Protein AF-A0A7W5DE26-F1 (afdb_monomer)

Foldseek 3Di:
DDPDDVVVVVVVVVVVVVVVVVVVVVVVVVVVVVVVVVVVVVVVVVVVVVVVVVVVVVVVVVVVVVVVVVVVVDPCVVVVVVVVVVVVVVVVVVVVVVVVVVVVVVVPDPPDDPPPPDPPDDDDDDDDDDDDDDDDVPVVVVVVVVPDPDDDDPPPDDDPPPVVVVVVVCVVVVNDDDDDPDSVPDDDDDDDPPVPPPVVPD

Radius of gyration: 50.39 Å; Cα contacts (8 Å, |Δi|>4): 12; chains: 1; bounding box: 86×48×151 Å

Solvent-accessible surface area (backbone atoms only — not comparable to full-atom values): 12803 Å² total; per-residue (Å²): 132,84,86,74,56,72,67,60,53,51,51,53,52,48,53,51,49,53,52,52,50,51,52,50,50,50,53,52,51,50,53,52,52,54,51,51,54,52,50,53,53,52,50,53,50,49,54,52,52,51,52,53,49,51,54,52,52,52,52,48,50,52,52,51,51,52,49,51,51,52,54,68,72,40,81,66,48,71,59,53,52,55,49,50,55,49,50,53,51,50,52,53,48,51,52,48,52,51,52,51,50,51,51,51,61,70,64,50,70,88,68,76,76,79,80,79,74,82,79,86,66,90,83,79,90,76,91,78,85,85,81,81,88,84,74,66,73,60,54,56,51,48,51,56,54,69,73,41,96,70,84,83,79,79,84,81,82,74,61,92,67,54,63,60,53,55,53,50,50,34,64,74,72,70,51,91,80,80,92,70,94,56,78,85,75,68,80,85,78,84,76,74,81,68,78,77,67,70,77,80,76,122

Structure (mmCIF, N/CA/C/O backbone):
data_AF-A0A7W5DE26-F1
#
_entry.id   AF-A0A7W5DE26-F1
#
loop_
_atom_site.group_PDB
_atom_site.id
_atom_site.type_symbol
_atom_site.label_atom_id
_atom_site.label_alt_id
_atom_site.label_comp_id
_atom_site.label_asym_id
_atom_site.label_entity_id
_atom_site.label_seq_id
_atom_site.pdbx_PDB_ins_code
_atom_site.Cartn_x
_atom_site.Cartn_y
_atom_site.Cartn_z
_atom_site.occupancy
_atom_site.B_iso_or_equiv
_atom_site.auth_seq_id
_atom_site.auth_comp_id
_atom_site.auth_asym_id
_atom_site.auth_atom_id
_atom_site.pdbx_PDB_model_num
ATOM 1 N N . MET A 1 1 ? 53.934 -11.793 -56.073 1.00 44.69 1 MET A N 1
ATOM 2 C CA . MET A 1 1 ? 53.901 -10.983 -54.842 1.00 44.69 1 MET A CA 1
ATOM 3 C C . MET A 1 1 ? 53.025 -9.802 -55.196 1.00 44.69 1 MET A C 1
ATOM 5 O O . MET A 1 1 ? 53.420 -9.047 -56.068 1.00 44.69 1 MET A O 1
ATOM 9 N N . ILE A 1 2 ? 51.768 -9.797 -54.751 1.00 61.91 2 ILE A N 1
ATOM 10 C CA . ILE A 1 2 ? 50.835 -8.721 -55.109 1.00 61.91 2 ILE A CA 1
ATOM 11 C C . ILE A 1 2 ? 51.253 -7.523 -54.255 1.00 61.91 2 ILE A C 1
ATOM 13 O O . ILE A 1 2 ? 51.144 -7.606 -53.035 1.00 61.91 2 ILE A O 1
ATOM 17 N N . ASP A 1 3 ? 51.805 -6.483 -54.881 1.00 61.06 3 ASP A N 1
ATOM 18 C CA . ASP A 1 3 ? 51.999 -5.186 -54.233 1.00 61.06 3 ASP A CA 1
ATOM 19 C C . ASP A 1 3 ? 50.610 -4.626 -53.936 1.00 61.06 3 ASP A C 1
ATOM 21 O O . ASP A 1 3 ? 49.849 -4.294 -54.844 1.00 61.06 3 ASP A O 1
ATOM 25 N N . TYR A 1 4 ? 50.247 -4.637 -52.660 1.00 73.25 4 TYR A N 1
ATOM 26 C CA . TYR A 1 4 ? 48.995 -4.086 -52.176 1.00 73.25 4 TYR A CA 1
ATOM 27 C C . TYR A 1 4 ? 49.227 -2.613 -51.841 1.00 73.25 4 TYR A C 1
ATOM 29 O O . TYR A 1 4 ? 50.114 -2.306 -51.041 1.00 73.25 4 TYR A O 1
ATOM 37 N N . ASP A 1 5 ? 48.48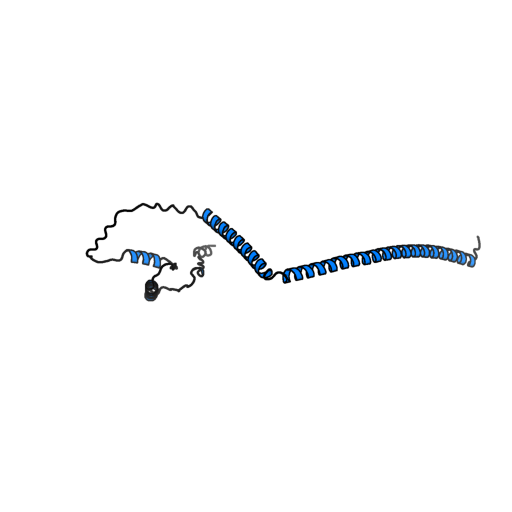4 -1.709 -52.484 1.00 86.06 5 ASP A N 1
ATOM 38 C CA . ASP A 1 5 ? 48.579 -0.272 -52.223 1.00 86.06 5 ASP A CA 1
ATOM 39 C C . ASP A 1 5 ? 48.105 0.005 -50.779 1.00 86.06 5 ASP A C 1
ATOM 41 O O . ASP A 1 5 ? 46.972 -0.344 -50.429 1.00 86.06 5 ASP A O 1
ATOM 45 N N . PRO A 1 6 ? 48.932 0.622 -49.912 1.00 87.88 6 PRO A N 1
ATOM 46 C CA . PRO A 1 6 ? 48.545 0.979 -48.546 1.00 87.88 6 PRO A CA 1
ATOM 47 C C . PRO A 1 6 ? 47.248 1.796 -48.451 1.00 87.88 6 PRO A C 1
ATOM 49 O O . PRO A 1 6 ? 46.577 1.772 -47.416 1.00 87.88 6 PRO A O 1
ATOM 52 N N . VAL A 1 7 ? 46.884 2.522 -49.513 1.00 91.38 7 VAL A N 1
ATOM 53 C CA . VAL A 1 7 ? 45.627 3.278 -49.579 1.00 91.38 7 VAL A CA 1
ATOM 54 C C . VAL A 1 7 ? 44.418 2.344 -49.680 1.00 91.38 7 VAL A C 1
ATOM 56 O O . VAL A 1 7 ? 43.444 2.540 -48.952 1.00 91.38 7 VAL A O 1
ATOM 59 N N . ASP A 1 8 ? 44.492 1.301 -50.508 1.00 91.69 8 ASP A N 1
ATOM 60 C CA . ASP A 1 8 ? 43.417 0.313 -50.654 1.00 91.69 8 ASP A CA 1
ATOM 61 C C . ASP A 1 8 ? 43.224 -0.483 -49.355 1.00 91.69 8 ASP A C 1
ATOM 63 O O . ASP A 1 8 ? 42.092 -0.734 -48.932 1.00 91.69 8 ASP A O 1
ATOM 67 N N . GLN A 1 9 ? 44.318 -0.772 -48.637 1.00 91.50 9 GLN A N 1
ATOM 68 C CA . GLN A 1 9 ? 44.251 -1.365 -47.299 1.00 91.50 9 GLN A CA 1
ATOM 69 C C . GLN A 1 9 ? 43.421 -0.529 -46.326 1.00 91.50 9 GLN A C 1
ATOM 71 O O . GLN A 1 9 ? 42.537 -1.049 -45.643 1.00 91.50 9 GLN A O 1
ATOM 76 N N . LEU A 1 10 ? 43.706 0.771 -46.262 1.00 95.50 10 LEU A N 1
ATOM 77 C CA . LEU A 1 10 ? 43.034 1.675 -45.339 1.00 95.50 10 LEU A CA 1
ATOM 78 C C . LEU A 1 10 ? 41.543 1.815 -45.669 1.00 95.50 10 LEU A C 1
ATOM 80 O O . LEU A 1 10 ? 40.715 1.911 -44.760 1.00 95.50 10 LEU A O 1
ATOM 84 N N . ILE A 1 11 ? 41.191 1.817 -46.956 1.00 96.12 11 ILE A N 1
ATOM 85 C CA . ILE A 1 11 ? 39.796 1.872 -47.407 1.00 96.12 11 ILE A CA 1
ATOM 86 C C . ILE A 1 11 ? 39.042 0.620 -46.947 1.00 96.12 11 ILE A C 1
ATOM 88 O O . ILE A 1 11 ? 37.953 0.738 -46.377 1.00 96.12 11 ILE A O 1
ATOM 92 N N . ASP A 1 12 ? 39.624 -0.565 -47.120 1.00 94.62 12 ASP A N 1
ATOM 93 C CA . ASP A 1 12 ? 38.998 -1.824 -46.708 1.00 94.62 12 ASP A CA 1
ATOM 94 C C . ASP A 1 12 ? 38.799 -1.914 -45.190 1.00 94.62 12 ASP A C 1
ATOM 96 O O . ASP A 1 12 ? 37.718 -2.298 -44.718 1.00 94.62 12 ASP A O 1
ATOM 100 N N . GLU A 1 13 ? 39.803 -1.498 -44.416 1.00 95.88 13 GLU A N 1
ATOM 101 C CA . GLU A 1 13 ? 39.722 -1.414 -42.956 1.00 95.88 13 GLU A CA 1
ATOM 102 C C . GLU A 1 13 ? 38.651 -0.407 -42.511 1.00 95.88 13 GLU A C 1
ATOM 104 O O . GLU A 1 13 ? 37.827 -0.712 -41.641 1.00 95.88 13 GLU A O 1
ATOM 109 N N . HIS A 1 14 ? 38.587 0.768 -43.145 1.00 96.69 14 HIS A N 1
ATOM 110 C CA . HIS A 1 14 ? 37.567 1.772 -42.852 1.00 96.69 14 HIS A CA 1
ATOM 111 C C . HIS A 1 14 ? 36.155 1.243 -43.126 1.00 96.69 14 HIS A C 1
ATOM 113 O O . HIS A 1 14 ? 35.264 1.372 -42.284 1.00 96.69 14 HIS A O 1
ATOM 119 N N . LEU A 1 15 ? 35.941 0.581 -44.266 1.00 98.06 15 LEU A N 1
ATOM 120 C CA . LEU A 1 15 ? 34.649 -0.015 -44.603 1.00 98.06 15 LEU A CA 1
ATOM 121 C C . LEU A 1 15 ? 34.265 -1.142 -43.633 1.00 98.06 15 LEU A C 1
ATOM 123 O O . LEU A 1 15 ? 33.089 -1.271 -43.275 1.00 98.06 15 LEU A O 1
ATOM 127 N N . ALA A 1 16 ? 35.230 -1.948 -43.181 1.00 97.06 16 ALA A N 1
ATOM 128 C CA . ALA A 1 16 ? 34.998 -2.962 -42.155 1.00 97.06 16 ALA A CA 1
ATOM 129 C C . ALA A 1 16 ? 34.558 -2.330 -40.825 1.00 97.06 16 ALA A C 1
ATOM 131 O O . ALA A 1 16 ? 33.562 -2.768 -40.239 1.00 97.06 16 ALA A O 1
ATOM 132 N N . LEU A 1 17 ? 35.230 -1.260 -40.393 1.00 98.12 17 LEU A N 1
ATOM 133 C CA . LEU A 1 17 ? 34.866 -0.511 -39.190 1.00 98.12 17 LEU A CA 1
ATOM 134 C C . LEU A 1 17 ? 33.476 0.123 -39.301 1.00 98.12 17 LEU A C 1
ATOM 136 O O . LEU A 1 17 ? 32.681 -0.000 -38.370 1.00 98.12 17 LEU A O 1
ATOM 140 N N . VAL A 1 18 ? 33.140 0.737 -40.439 1.00 98.25 18 VAL A N 1
ATOM 141 C CA . VAL A 1 18 ? 31.815 1.337 -40.673 1.00 98.25 18 VAL A CA 1
ATOM 142 C C . VAL A 1 18 ? 30.708 0.285 -40.579 1.00 98.25 18 VAL A C 1
ATOM 144 O O . VAL A 1 18 ? 29.683 0.523 -39.936 1.00 98.25 18 VAL A O 1
ATOM 147 N N . ARG A 1 19 ? 30.916 -0.912 -41.147 1.00 98.25 19 ARG A N 1
ATOM 148 C CA . ARG A 1 19 ? 29.953 -2.020 -41.028 1.00 98.25 19 ARG A CA 1
ATOM 149 C C . ARG A 1 19 ? 29.780 -2.470 -39.580 1.00 98.25 19 ARG A C 1
ATOM 151 O O . ARG A 1 19 ? 28.646 -2.628 -39.128 1.00 98.25 19 ARG A O 1
ATOM 158 N N . HIS A 1 20 ? 30.878 -2.655 -38.849 1.00 98.19 20 HIS A N 1
ATOM 159 C CA . HIS A 1 20 ? 30.816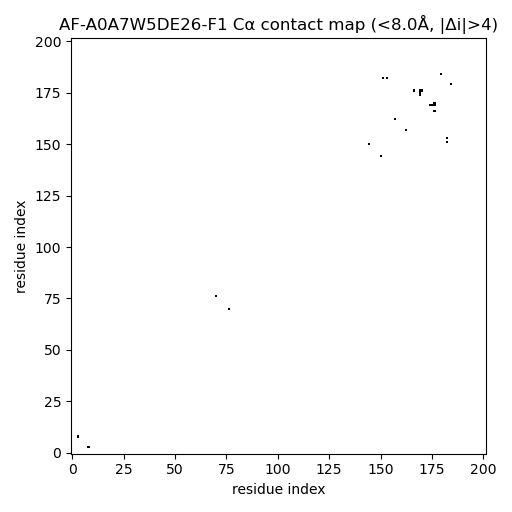 -3.053 -37.443 1.00 98.19 20 HIS A CA 1
ATOM 160 C C . HIS A 1 20 ? 30.143 -1.993 -36.569 1.00 98.19 20 HIS A C 1
ATOM 162 O O . HIS A 1 20 ? 29.294 -2.333 -35.744 1.00 98.19 20 HIS A O 1
ATOM 168 N N . TYR A 1 21 ? 30.449 -0.714 -36.786 1.00 98.50 21 TYR A N 1
ATOM 169 C CA . TYR A 1 21 ? 29.789 0.383 -36.088 1.00 98.50 21 TYR A CA 1
ATOM 170 C C . TYR A 1 21 ? 28.283 0.396 -36.368 1.00 98.50 21 TYR A C 1
ATOM 172 O O . TYR A 1 21 ? 27.494 0.440 -35.428 1.00 98.50 21 TYR A O 1
ATOM 180 N N . GLY A 1 22 ? 27.873 0.254 -37.633 1.00 98.44 22 GLY A N 1
ATOM 181 C CA . GLY A 1 22 ? 26.460 0.163 -38.005 1.00 98.44 22 GLY A CA 1
ATOM 182 C C . GLY A 1 22 ? 25.737 -1.004 -37.320 1.00 98.44 22 GLY A C 1
ATOM 183 O O . GLY A 1 22 ? 24.640 -0.826 -36.793 1.00 98.44 22 GLY A O 1
ATOM 184 N N . GLN A 1 23 ? 26.367 -2.182 -37.244 1.00 98.44 23 GLN A N 1
ATOM 185 C CA . GLN A 1 23 ? 25.810 -3.347 -36.540 1.00 98.44 23 GLN A CA 1
ATOM 186 C C . GLN A 1 23 ? 25.614 -3.088 -35.041 1.00 98.44 23 GLN A C 1
ATOM 188 O O . GLN A 1 23 ? 24.570 -3.435 -34.482 1.00 98.44 23 GLN A O 1
ATOM 193 N N . VAL A 1 24 ? 26.603 -2.476 -34.384 1.00 98.19 24 VAL A N 1
ATOM 194 C CA . VAL A 1 24 ? 26.508 -2.116 -32.962 1.00 98.19 24 VAL A CA 1
ATOM 195 C C . VAL A 1 24 ? 25.448 -1.039 -32.754 1.00 98.19 24 VAL A C 1
ATOM 197 O O . VAL A 1 24 ? 24.632 -1.164 -31.845 1.00 98.19 24 VAL A O 1
ATOM 200 N N . GLN A 1 25 ? 25.400 -0.023 -33.615 1.00 98.50 25 GLN A N 1
ATOM 201 C CA . GLN A 1 25 ? 24.411 1.048 -33.544 1.00 98.50 25 GLN A CA 1
ATOM 202 C C . GLN A 1 25 ? 22.983 0.508 -33.677 1.00 98.50 25 GLN A C 1
ATOM 204 O O . GLN A 1 25 ? 22.118 0.915 -32.903 1.00 98.50 25 GLN A O 1
ATOM 209 N N . MET A 1 26 ? 22.739 -0.439 -34.591 1.00 98.56 26 MET A N 1
ATOM 210 C CA . MET A 1 26 ? 21.430 -1.089 -34.699 1.00 98.56 26 MET A CA 1
ATOM 211 C C . MET A 1 26 ? 21.082 -1.859 -33.426 1.00 98.56 26 MET A C 1
ATOM 213 O O . MET A 1 26 ? 20.022 -1.623 -32.858 1.00 98.56 26 MET A O 1
ATOM 217 N N . ARG A 1 27 ? 22.002 -2.686 -32.908 1.00 98.44 27 ARG A N 1
ATOM 218 C CA . ARG A 1 27 ? 21.775 -3.445 -31.666 1.00 98.44 27 ARG A CA 1
ATOM 219 C C . ARG A 1 27 ? 21.479 -2.530 -30.475 1.00 98.44 27 ARG A C 1
ATOM 221 O O . ARG A 1 27 ? 20.577 -2.807 -29.691 1.00 98.44 27 ARG A O 1
ATOM 228 N N . CYS A 1 28 ? 22.222 -1.435 -30.338 1.00 98.50 28 CYS A N 1
ATOM 229 C CA . CYS A 1 28 ? 21.972 -0.436 -29.303 1.00 98.50 28 CYS A CA 1
ATOM 230 C C . CYS A 1 28 ? 20.614 0.248 -29.505 1.00 98.50 28 CYS A C 1
ATOM 232 O O . CYS A 1 28 ? 19.883 0.442 -28.538 1.00 98.50 28 CYS A O 1
ATOM 234 N N . GLY A 1 29 ? 20.253 0.577 -30.746 1.00 98.62 29 GLY A N 1
ATOM 235 C CA . GLY A 1 29 ? 18.945 1.139 -31.080 1.00 98.62 29 GLY A CA 1
ATOM 236 C C . GLY A 1 29 ? 17.789 0.194 -30.747 1.00 98.62 29 GLY A C 1
ATOM 237 O O . GLY A 1 29 ? 16.766 0.641 -30.230 1.00 98.62 29 GLY A O 1
ATOM 238 N N . ASP A 1 30 ? 17.954 -1.106 -30.989 1.00 98.69 30 ASP A N 1
ATOM 239 C CA . ASP A 1 30 ? 16.973 -2.138 -30.639 1.00 98.69 30 ASP A CA 1
ATOM 240 C C . ASP A 1 30 ? 16.780 -2.217 -29.124 1.00 98.69 30 ASP A C 1
ATOM 242 O O . ASP A 1 30 ? 15.659 -2.053 -28.641 1.00 98.69 30 ASP A O 1
ATOM 246 N N . LEU A 1 31 ? 17.877 -2.326 -28.367 1.00 98.62 31 LEU A N 1
ATOM 247 C CA . LEU A 1 31 ? 17.836 -2.345 -26.904 1.00 98.62 31 LEU A CA 1
ATOM 248 C C . LEU A 1 31 ? 17.183 -1.081 -26.332 1.00 98.62 31 LEU A C 1
ATOM 250 O O . LEU A 1 31 ? 16.347 -1.172 -25.438 1.00 98.62 31 LEU A O 1
ATOM 254 N N . VAL A 1 32 ? 17.515 0.105 -26.852 1.00 98.56 32 VAL A N 1
ATOM 255 C CA . VAL A 1 32 ? 16.908 1.365 -26.390 1.00 98.56 32 VAL A CA 1
ATOM 256 C C . VAL A 1 32 ? 15.399 1.374 -26.637 1.00 98.56 32 VAL A C 1
ATOM 258 O O . VAL A 1 32 ? 14.646 1.810 -25.765 1.00 98.56 32 VAL A O 1
ATOM 261 N N . ARG A 1 33 ? 14.936 0.871 -27.788 1.00 98.75 33 ARG A N 1
ATOM 262 C CA . ARG A 1 33 ? 13.500 0.786 -28.100 1.00 98.75 33 ARG A CA 1
ATOM 263 C C . ARG A 1 33 ? 12.773 -0.202 -27.193 1.00 98.75 33 ARG A C 1
ATOM 265 O O . ARG A 1 33 ? 11.699 0.127 -26.693 1.00 98.75 33 ARG A O 1
ATOM 272 N N . GLU A 1 34 ? 13.359 -1.370 -26.947 1.00 98.69 34 GLU A N 1
ATOM 273 C CA . GLU A 1 34 ? 12.807 -2.368 -26.023 1.00 98.69 34 GLU A CA 1
ATOM 274 C C . GLU A 1 34 ? 12.702 -1.816 -24.597 1.00 98.69 34 GLU A C 1
ATOM 276 O O . GLU A 1 34 ? 11.643 -1.899 -23.970 1.00 98.69 34 GLU A O 1
ATOM 281 N N . GLN A 1 35 ? 13.767 -1.180 -24.100 1.00 98.69 35 GLN A N 1
ATOM 282 C CA . GLN A 1 35 ? 13.770 -0.575 -22.767 1.00 98.69 35 GLN A CA 1
ATOM 283 C C . GLN A 1 35 ? 12.763 0.574 -22.658 1.00 98.69 35 GLN A C 1
ATOM 285 O O . GLN A 1 35 ? 12.048 0.669 -21.661 1.00 98.69 35 GLN A O 1
ATOM 290 N N . ALA A 1 36 ? 12.648 1.424 -23.683 1.00 98.62 36 ALA A N 1
ATOM 291 C CA . ALA A 1 36 ? 11.650 2.489 -23.708 1.00 98.62 36 ALA A CA 1
ATOM 292 C C . ALA A 1 36 ? 10.217 1.931 -23.639 1.00 98.62 36 ALA A C 1
ATOM 294 O O . ALA A 1 36 ? 9.390 2.458 -22.892 1.00 98.62 36 ALA A O 1
ATOM 295 N N . ALA A 1 37 ? 9.934 0.838 -24.354 1.00 98.62 37 ALA A N 1
ATOM 296 C CA . ALA A 1 37 ? 8.627 0.188 -24.316 1.00 98.62 37 ALA A CA 1
ATOM 297 C C . ALA A 1 37 ? 8.300 -0.388 -22.926 1.00 98.62 37 ALA A C 1
ATOM 299 O O . ALA A 1 37 ? 7.184 -0.200 -22.430 1.00 98.62 37 ALA A O 1
ATOM 300 N N . GLU A 1 38 ? 9.262 -1.039 -22.262 1.00 98.62 38 GLU A N 1
ATOM 301 C CA . GLU A 1 38 ? 9.041 -1.564 -20.908 1.00 98.62 38 GLU A CA 1
ATOM 302 C C . GLU A 1 38 ? 8.875 -0.432 -19.883 1.00 98.62 38 GLU A C 1
ATOM 304 O O . GLU A 1 38 ? 7.995 -0.504 -19.021 1.00 98.62 38 GLU A O 1
ATOM 309 N N . ILE A 1 39 ? 9.635 0.662 -20.010 1.00 98.69 39 ILE A N 1
ATOM 310 C CA . ILE A 1 39 ? 9.472 1.854 -19.165 1.00 98.69 39 ILE A CA 1
ATOM 311 C C . ILE A 1 39 ? 8.053 2.416 -19.287 1.00 98.69 39 ILE A C 1
ATOM 313 O O . ILE A 1 39 ? 7.419 2.686 -18.264 1.00 98.69 39 ILE A O 1
ATOM 317 N N . GLU A 1 40 ? 7.520 2.568 -20.500 1.00 98.81 40 GLU A N 1
ATOM 318 C CA . GLU A 1 40 ? 6.160 3.083 -20.696 1.00 98.81 40 GLU A CA 1
ATOM 319 C C . GLU A 1 40 ? 5.094 2.152 -20.111 1.00 98.81 40 GLU A C 1
ATOM 321 O O . GLU A 1 40 ? 4.153 2.599 -19.445 1.00 98.81 40 GLU A O 1
ATOM 326 N N . LYS A 1 41 ? 5.275 0.838 -20.253 1.00 98.69 41 LYS A N 1
ATOM 327 C CA . LYS A 1 41 ? 4.394 -0.158 -19.635 1.00 98.69 41 LYS A CA 1
ATOM 328 C C . LYS A 1 41 ? 4.413 -0.074 -18.105 1.00 98.69 41 LYS A C 1
ATOM 330 O O . LYS A 1 41 ? 3.344 -0.045 -17.486 1.00 98.69 41 LYS A O 1
ATOM 335 N N . LEU A 1 42 ? 5.590 0.009 -17.485 1.00 98.75 42 LEU A N 1
ATOM 336 C CA . LEU A 1 42 ? 5.731 0.129 -16.027 1.00 98.75 42 LEU A CA 1
ATOM 337 C C . LEU A 1 42 ? 5.203 1.474 -15.503 1.00 98.75 42 LEU A C 1
ATOM 339 O O . LEU A 1 42 ? 4.556 1.526 -14.450 1.00 98.75 42 LEU A O 1
ATOM 343 N N . ARG A 1 43 ? 5.402 2.566 -16.251 1.00 98.81 43 ARG A N 1
ATOM 344 C CA . ARG A 1 43 ? 4.803 3.878 -15.952 1.00 98.81 43 ARG A CA 1
ATOM 345 C C . ARG A 1 43 ? 3.280 3.805 -15.970 1.00 98.81 43 ARG A C 1
ATOM 347 O O . ARG A 1 43 ? 2.639 4.247 -15.014 1.00 98.81 43 ARG A O 1
ATOM 354 N N . ALA A 1 44 ? 2.699 3.176 -16.990 1.00 98.62 44 ALA A N 1
ATOM 355 C CA . ALA A 1 44 ? 1.257 2.973 -17.076 1.00 98.62 44 ALA A CA 1
ATOM 356 C C . ALA A 1 44 ? 0.725 2.128 -15.905 1.00 98.62 44 ALA A C 1
ATOM 358 O O . ALA A 1 44 ? -0.301 2.471 -15.317 1.00 98.62 44 ALA A O 1
ATOM 359 N N . GLN A 1 45 ? 1.427 1.058 -15.518 1.00 98.81 45 GLN A N 1
ATOM 360 C CA . GLN A 1 45 ? 1.068 0.260 -14.340 1.00 98.81 45 GLN A CA 1
ATOM 361 C C . GLN A 1 45 ? 1.137 1.079 -13.047 1.00 98.81 45 GLN A C 1
ATOM 363 O O . GLN A 1 45 ? 0.213 1.017 -12.238 1.00 98.81 45 GLN A O 1
ATOM 368 N N . THR A 1 46 ? 2.177 1.896 -12.877 1.00 98.81 46 THR A N 1
ATOM 369 C CA . THR A 1 46 ? 2.335 2.771 -11.705 1.00 98.81 46 THR A CA 1
ATOM 370 C C . THR A 1 46 ? 1.169 3.747 -11.579 1.00 98.81 46 THR A C 1
ATOM 372 O O . THR A 1 46 ? 0.602 3.890 -10.497 1.00 98.81 46 THR A O 1
ATOM 375 N N . ILE A 1 47 ? 0.769 4.390 -12.680 1.00 98.75 47 ILE A N 1
ATOM 376 C CA . ILE A 1 47 ? -0.377 5.310 -12.693 1.00 98.75 47 ILE A CA 1
ATOM 377 C C . ILE A 1 47 ? -1.670 4.567 -12.331 1.00 98.75 47 ILE A C 1
ATOM 379 O O . ILE A 1 47 ? -2.418 5.040 -11.475 1.00 98.75 47 ILE A O 1
ATOM 383 N N . ARG A 1 48 ? -1.915 3.382 -12.910 1.00 98.81 48 ARG A N 1
ATOM 384 C CA . ARG A 1 48 ? -3.107 2.570 -12.597 1.00 98.81 48 ARG A CA 1
ATOM 385 C C . ARG A 1 48 ? -3.162 2.160 -11.128 1.00 98.81 48 ARG A C 1
ATOM 387 O O . ARG A 1 48 ? -4.206 2.296 -10.498 1.00 98.81 48 ARG A O 1
ATOM 394 N N . LEU A 1 49 ? -2.051 1.671 -10.579 1.00 98.69 49 LEU A N 1
ATOM 395 C CA . LEU A 1 49 ? -1.988 1.233 -9.184 1.00 98.69 49 LEU A CA 1
ATOM 396 C C . LEU A 1 49 ? -2.159 2.409 -8.221 1.00 98.69 49 LEU A C 1
ATOM 398 O O . LEU A 1 49 ? -2.910 2.294 -7.256 1.00 98.69 49 LEU A O 1
ATOM 402 N N . ARG A 1 50 ? -1.543 3.562 -8.510 1.00 98.88 50 ARG A N 1
ATOM 403 C CA . ARG A 1 50 ? -1.757 4.789 -7.726 1.00 98.88 50 ARG A CA 1
ATOM 404 C C . ARG A 1 50 ? -3.218 5.224 -7.752 1.00 98.88 50 ARG A C 1
ATOM 406 O O . ARG A 1 50 ? -3.772 5.508 -6.697 1.00 98.88 50 ARG A O 1
ATOM 413 N N . ALA A 1 51 ? -3.859 5.217 -8.920 1.00 98.81 51 ALA A N 1
ATOM 414 C CA . ALA A 1 51 ? -5.281 5.534 -9.031 1.00 98.81 51 ALA A CA 1
ATOM 415 C C . ALA A 1 51 ? -6.151 4.559 -8.218 1.00 98.81 51 ALA A C 1
ATOM 417 O O . ALA A 1 51 ? -7.041 4.995 -7.494 1.00 98.81 51 ALA A O 1
ATOM 418 N N . ALA A 1 52 ? -5.861 3.255 -8.269 1.00 98.69 52 ALA A N 1
ATOM 419 C CA . ALA A 1 52 ? -6.593 2.252 -7.496 1.00 98.69 52 ALA A CA 1
ATOM 420 C C . ALA A 1 52 ? -6.464 2.461 -5.976 1.00 98.69 52 ALA A C 1
ATOM 422 O O . ALA A 1 52 ? -7.447 2.302 -5.253 1.00 98.69 52 ALA A O 1
ATOM 423 N N . VAL A 1 53 ? -5.276 2.839 -5.492 1.00 98.81 53 VAL A N 1
ATOM 424 C CA . VAL A 1 53 ? -5.060 3.187 -4.078 1.00 98.81 53 VAL A CA 1
ATOM 425 C C . VAL A 1 53 ? -5.848 4.440 -3.706 1.00 98.81 53 VAL A C 1
ATOM 427 O O . VAL A 1 53 ? -6.617 4.391 -2.755 1.00 98.81 53 VAL A O 1
ATOM 430 N N . ILE A 1 54 ? -5.766 5.510 -4.504 1.00 98.81 54 ILE A N 1
ATOM 431 C CA . ILE A 1 54 ? -6.520 6.751 -4.258 1.00 98.81 54 ILE A CA 1
ATOM 432 C C . ILE A 1 54 ? -8.025 6.470 -4.165 1.00 98.81 54 ILE A C 1
ATOM 434 O O . ILE A 1 54 ? -8.683 6.942 -3.242 1.00 98.81 54 ILE A O 1
ATOM 438 N N . VAL A 1 55 ? -8.581 5.668 -5.078 1.00 98.69 55 VAL A N 1
ATOM 439 C CA . VAL A 1 55 ? -10.007 5.298 -5.053 1.00 98.69 55 VAL A CA 1
ATOM 440 C C . VAL A 1 55 ? -10.365 4.530 -3.779 1.00 98.69 55 VAL A C 1
ATOM 442 O O . VAL A 1 55 ? -11.384 4.810 -3.152 1.00 98.69 55 VAL A O 1
ATOM 445 N N . ARG A 1 56 ? -9.530 3.572 -3.366 1.00 98.62 56 ARG A N 1
ATOM 446 C CA . ARG A 1 56 ? -9.775 2.794 -2.144 1.00 98.62 56 ARG A CA 1
ATOM 447 C C . ARG A 1 56 ? -9.679 3.653 -0.887 1.00 98.62 56 ARG A C 1
ATOM 449 O O . ARG A 1 56 ? -10.543 3.536 -0.023 1.00 98.62 56 ARG A O 1
ATOM 456 N N . ASP A 1 57 ? -8.668 4.508 -0.798 1.00 98.81 57 ASP A N 1
ATOM 457 C CA . ASP A 1 57 ? -8.421 5.345 0.377 1.00 98.81 57 ASP A CA 1
ATOM 458 C C . ASP A 1 57 ? -9.491 6.427 0.525 1.00 98.81 57 ASP A C 1
ATOM 460 O O . ASP A 1 57 ? -9.981 6.664 1.626 1.00 98.81 57 ASP A O 1
ATOM 464 N N . THR A 1 58 ? -9.925 7.031 -0.584 1.00 98.62 58 THR A N 1
ATOM 465 C CA . THR A 1 58 ? -11.028 8.007 -0.578 1.00 98.62 58 THR A CA 1
ATOM 466 C C . THR A 1 58 ? -12.355 7.362 -0.185 1.00 98.62 58 THR A C 1
ATOM 468 O O . THR A 1 58 ? -13.064 7.899 0.665 1.00 98.62 58 THR A O 1
ATOM 471 N N . ALA A 1 59 ? -12.666 6.174 -0.713 1.00 98.50 59 ALA A N 1
ATOM 472 C CA . ALA A 1 59 ? -13.853 5.425 -0.303 1.00 98.50 59 ALA A CA 1
ATOM 473 C C . ALA A 1 59 ? -13.802 5.031 1.184 1.00 98.50 59 ALA A C 1
ATOM 475 O O . ALA A 1 59 ? -14.813 5.114 1.885 1.00 98.50 59 ALA A O 1
ATOM 476 N N . LEU A 1 60 ? -12.627 4.629 1.683 1.00 98.75 60 LEU A N 1
ATOM 477 C CA . LEU A 1 60 ? -12.429 4.310 3.094 1.00 98.75 60 LEU A CA 1
ATOM 478 C C . LEU A 1 60 ? -12.612 5.547 3.981 1.00 98.75 60 LEU A C 1
ATOM 480 O O . LEU A 1 60 ? -13.285 5.449 5.006 1.00 98.75 60 LEU A O 1
ATOM 484 N N . ALA A 1 61 ? -12.053 6.692 3.588 1.00 98.62 61 ALA A N 1
ATOM 485 C CA . ALA A 1 61 ? -12.203 7.951 4.311 1.00 98.62 61 ALA A CA 1
ATOM 486 C C . ALA A 1 61 ? -13.683 8.351 4.424 1.00 98.62 61 ALA A C 1
ATOM 488 O O . ALA A 1 61 ? -14.177 8.564 5.530 1.00 98.62 61 ALA A O 1
ATOM 489 N N . TRP A 1 62 ? -14.429 8.320 3.315 1.00 98.62 62 TRP A N 1
ATOM 490 C CA . TRP A 1 62 ? -15.871 8.593 3.329 1.00 98.62 62 TRP A CA 1
ATOM 491 C C . TRP A 1 62 ? -16.654 7.611 4.202 1.00 98.62 62 TRP A C 1
ATOM 493 O O . TRP A 1 62 ? -17.544 8.015 4.950 1.00 98.62 62 TRP A O 1
ATOM 503 N N . ALA A 1 63 ? -16.318 6.320 4.163 1.00 98.44 63 ALA A N 1
ATOM 504 C CA . ALA A 1 63 ? -16.965 5.328 5.018 1.00 98.44 63 ALA A CA 1
ATOM 505 C C . ALA A 1 63 ? -16.691 5.581 6.513 1.00 98.44 63 ALA A C 1
ATOM 507 O O . ALA A 1 63 ? -17.581 5.399 7.348 1.00 98.44 63 ALA A O 1
ATOM 508 N N . GLN A 1 64 ? -15.475 6.011 6.863 1.00 98.50 64 GLN A N 1
ATOM 509 C CA . GLN A 1 64 ? -15.110 6.359 8.237 1.00 98.50 64 GLN A CA 1
ATOM 510 C C . GLN A 1 64 ? -15.859 7.600 8.726 1.00 98.50 64 GLN A C 1
ATOM 512 O O . GLN A 1 64 ? -16.399 7.570 9.832 1.00 98.50 64 GLN A O 1
ATOM 517 N N . GLU A 1 65 ? -15.938 8.647 7.905 1.00 98.44 65 GLU A N 1
ATOM 518 C CA . GLU A 1 65 ? -16.696 9.866 8.205 1.00 98.44 65 GLU A CA 1
ATOM 519 C C . GLU A 1 65 ? -18.185 9.570 8.382 1.00 98.44 65 GLU A C 1
ATOM 521 O O . GLU A 1 65 ? -18.790 9.988 9.370 1.00 98.44 65 GLU A O 1
ATOM 526 N N . TYR A 1 66 ? -18.770 8.781 7.479 1.00 97.94 66 TYR A N 1
ATOM 527 C CA . TYR A 1 66 ? -20.171 8.386 7.572 1.00 97.94 66 TYR A CA 1
ATOM 528 C C . TYR A 1 66 ? -20.448 7.581 8.845 1.00 97.94 66 TYR A C 1
ATOM 530 O O . TYR A 1 66 ? -21.413 7.852 9.562 1.00 97.94 66 TYR A O 1
ATOM 538 N N . ARG A 1 67 ? -19.563 6.635 9.191 1.00 96.31 67 ARG A N 1
ATOM 539 C CA . ARG A 1 67 ? -19.663 5.889 10.451 1.00 96.31 67 ARG A CA 1
ATOM 540 C C . ARG A 1 67 ? -19.571 6.816 11.662 1.00 96.31 67 ARG A C 1
ATOM 542 O O . ARG A 1 67 ? -20.384 6.683 12.570 1.00 96.31 67 ARG A O 1
ATOM 549 N N . ALA A 1 68 ? -18.619 7.746 11.678 1.00 94.00 68 ALA A N 1
ATOM 550 C CA . ALA A 1 68 ? -18.466 8.701 12.773 1.00 94.00 68 ALA A CA 1
ATOM 551 C C . ALA A 1 68 ? -19.701 9.607 12.915 1.00 94.00 68 ALA A C 1
ATOM 553 O O . ALA A 1 68 ? -20.167 9.841 14.028 1.00 94.00 68 ALA A O 1
ATOM 554 N N . SER A 1 69 ? -20.275 10.057 11.796 1.00 95.38 69 SER A N 1
ATOM 555 C CA . SER A 1 69 ? -21.518 10.835 11.768 1.00 95.38 69 SER A CA 1
ATOM 556 C C . SER A 1 69 ? -22.695 10.051 12.356 1.00 95.38 69 SER A C 1
ATOM 558 O O . SER A 1 69 ? -23.409 10.560 13.222 1.00 95.38 69 SER A O 1
ATOM 560 N N . LEU A 1 70 ? -22.854 8.781 11.967 1.00 93.19 70 LEU A N 1
ATOM 561 C CA . LEU A 1 70 ? -23.872 7.900 12.536 1.00 93.19 70 LEU A CA 1
ATOM 562 C C . LEU A 1 70 ? -23.661 7.680 14.037 1.00 93.19 70 LEU A C 1
ATOM 564 O O . LEU A 1 70 ? -24.608 7.818 14.808 1.00 93.19 70 LEU A O 1
ATOM 568 N N . GLU A 1 71 ? -22.437 7.384 14.479 1.00 93.50 71 GLU A N 1
ATOM 569 C CA . GLU A 1 71 ? -22.131 7.209 15.904 1.00 93.50 71 GLU A CA 1
ATOM 570 C C . GLU A 1 71 ? -22.426 8.480 16.713 1.00 93.50 71 GLU A C 1
ATOM 572 O O . GLU A 1 71 ? -22.997 8.388 17.801 1.00 93.50 71 GLU A O 1
ATOM 577 N N . ALA A 1 72 ? -22.113 9.660 16.170 1.00 91.81 72 ALA A N 1
ATOM 578 C CA . ALA A 1 72 ? -22.433 10.946 16.786 1.00 91.81 72 ALA A CA 1
ATOM 579 C C . ALA A 1 72 ? -23.947 11.217 16.837 1.00 91.81 72 ALA A C 1
ATOM 581 O O . ALA A 1 72 ? -24.432 11.803 17.805 1.00 91.81 72 ALA A O 1
ATOM 582 N N . SER A 1 73 ? -24.703 10.756 15.835 1.00 95.00 73 SER A N 1
ATOM 583 C CA . SER A 1 73 ? -26.168 10.876 15.807 1.00 95.00 73 SER A CA 1
ATOM 584 C C . SER A 1 73 ? -26.873 9.985 16.838 1.00 95.00 73 SER A C 1
ATOM 586 O O . SER A 1 73 ? -28.025 10.246 17.184 1.00 95.00 73 SER A O 1
ATOM 588 N N . ILE A 1 74 ? -26.197 8.951 17.358 1.00 94.50 74 ILE A N 1
ATOM 589 C CA . ILE A 1 74 ? -26.757 8.017 18.340 1.00 94.50 74 ILE A CA 1
ATOM 590 C C . ILE A 1 74 ? -26.294 8.417 19.753 1.00 94.50 74 ILE A C 1
ATOM 592 O O . ILE A 1 74 ? -25.209 8.021 20.201 1.00 94.50 74 ILE A O 1
ATOM 596 N N . PRO A 1 75 ? -27.123 9.130 20.537 1.00 93.00 75 PRO A N 1
ATOM 597 C CA . PRO A 1 75 ? -26.739 9.549 21.877 1.00 93.00 75 PRO A CA 1
ATOM 598 C C . PRO A 1 75 ? -26.475 8.347 22.798 1.00 93.00 75 PRO A C 1
ATOM 600 O O . PRO A 1 75 ? -27.142 7.305 22.756 1.00 93.00 75 PRO A O 1
ATOM 603 N N . GLY A 1 76 ? -25.461 8.483 23.654 1.00 92.12 76 GLY A N 1
ATOM 604 C CA . GLY A 1 76 ? -25.113 7.492 24.677 1.00 92.12 76 GLY A CA 1
ATOM 605 C C . GLY A 1 76 ? -24.575 6.152 24.153 1.00 92.12 76 GLY A C 1
ATOM 606 O O . GLY A 1 76 ? -24.358 5.240 24.955 1.00 92.12 76 GLY A O 1
ATOM 607 N N . LEU A 1 77 ? -24.346 5.999 22.843 1.00 93.94 77 LEU A N 1
ATOM 608 C CA . LEU A 1 77 ? -23.784 4.778 22.255 1.00 93.94 77 LEU A CA 1
ATOM 609 C C . LEU A 1 77 ? -22.407 4.399 22.841 1.00 93.94 77 LEU A C 1
ATOM 611 O O . LEU A 1 77 ? -22.266 3.243 23.254 1.00 93.94 77 LEU A O 1
ATOM 615 N N . PRO A 1 78 ? -21.427 5.320 22.991 1.00 89.81 78 PRO A N 1
ATOM 616 C CA . PRO A 1 78 ? -20.121 4.970 23.558 1.00 89.81 78 PRO A CA 1
ATOM 617 C C . PRO A 1 78 ? -20.232 4.404 24.977 1.00 89.81 78 PRO A C 1
ATOM 619 O O . PRO A 1 78 ? -19.605 3.398 25.306 1.00 89.81 78 PRO A O 1
ATOM 622 N N . ARG A 1 79 ? -21.100 5.000 25.808 1.00 93.25 79 ARG A N 1
ATOM 623 C CA . ARG A 1 79 ? -21.337 4.556 27.188 1.00 93.25 79 ARG A CA 1
ATOM 624 C C . ARG A 1 79 ? -21.985 3.174 27.238 1.00 93.25 79 ARG A C 1
ATOM 626 O O . ARG A 1 79 ? -21.564 2.347 28.040 1.00 93.25 79 ARG A O 1
ATOM 633 N N . ARG A 1 80 ? -22.976 2.908 26.379 1.00 95.69 80 ARG A N 1
ATOM 634 C CA . ARG A 1 80 ? -23.621 1.587 26.283 1.00 95.69 80 ARG A CA 1
ATOM 635 C C . ARG A 1 80 ? -22.640 0.507 25.823 1.00 95.69 80 ARG A C 1
ATOM 637 O O . ARG A 1 80 ? -22.624 -0.570 26.408 1.00 95.69 80 ARG A O 1
ATOM 644 N N . LYS A 1 81 ? -21.774 0.812 24.851 1.00 95.38 81 LYS A N 1
ATOM 645 C CA . LYS A 1 81 ? -20.723 -0.105 24.383 1.00 95.38 81 LYS A CA 1
ATOM 646 C C . LYS A 1 81 ? -19.690 -0.404 25.475 1.00 95.38 81 LYS A C 1
ATOM 648 O O . LYS A 1 81 ? -19.383 -1.566 25.712 1.00 95.38 81 LYS A O 1
ATOM 653 N N . ALA A 1 82 ? -19.208 0.624 26.175 1.00 96.44 82 ALA A N 1
ATOM 654 C CA . ALA A 1 82 ? -18.272 0.457 27.289 1.00 96.44 82 ALA A CA 1
ATOM 655 C C . ALA A 1 82 ? -18.885 -0.350 28.447 1.00 96.44 82 ALA A C 1
ATOM 657 O O . ALA A 1 82 ? -18.211 -1.181 29.056 1.00 96.44 82 ALA A O 1
ATOM 658 N N . LEU A 1 83 ? -20.172 -0.132 28.741 1.00 97.81 83 LEU A N 1
ATOM 659 C CA . LEU A 1 83 ? -20.891 -0.913 29.742 1.00 97.81 83 LEU A CA 1
ATOM 660 C C . LEU A 1 83 ? -21.011 -2.383 29.327 1.00 97.81 83 LEU A C 1
ATOM 662 O O . LEU A 1 83 ? -20.699 -3.244 30.141 1.00 97.81 83 LEU A O 1
ATOM 666 N N . ALA A 1 84 ? -21.405 -2.667 28.082 1.00 97.88 84 ALA A N 1
ATOM 667 C CA . ALA A 1 84 ? -21.492 -4.034 27.568 1.00 97.88 84 ALA A CA 1
ATOM 668 C C . ALA A 1 84 ? -20.145 -4.768 27.686 1.00 97.88 84 ALA A C 1
ATOM 670 O O . ALA A 1 84 ? -20.081 -5.831 28.290 1.00 97.88 84 ALA A O 1
ATOM 671 N N . GLN A 1 85 ? -19.048 -4.132 27.257 1.00 98.38 85 GLN A N 1
ATOM 672 C CA . GLN A 1 85 ? -17.697 -4.695 27.386 1.00 98.38 85 GLN A CA 1
ATOM 673 C C . GLN A 1 85 ? -17.309 -4.985 28.843 1.00 98.38 85 GLN A C 1
ATOM 675 O O . GLN A 1 85 ? -16.667 -5.993 29.134 1.00 98.38 85 GLN A O 1
ATOM 680 N N . ARG A 1 86 ? -17.698 -4.112 29.781 1.00 98.50 86 ARG A N 1
ATOM 681 C CA . ARG A 1 86 ? -17.449 -4.329 31.212 1.00 98.50 86 ARG A CA 1
ATOM 682 C C . ARG A 1 86 ? -18.286 -5.478 31.766 1.00 98.50 86 ARG A C 1
ATOM 684 O O . ARG A 1 86 ? -17.774 -6.248 32.571 1.00 98.50 86 ARG A O 1
ATOM 691 N N . VAL A 1 87 ? -19.546 -5.593 31.351 1.00 98.75 87 VAL A N 1
ATOM 692 C CA . VAL A 1 87 ? -20.410 -6.721 31.719 1.00 98.75 87 VAL A CA 1
ATOM 693 C C . VAL A 1 87 ? -19.804 -8.030 31.215 1.00 98.75 87 VAL A C 1
ATOM 695 O O . VAL A 1 87 ? -19.653 -8.953 32.011 1.00 98.75 87 VAL A O 1
ATOM 698 N N . ASP A 1 88 ? -19.359 -8.084 29.959 1.00 98.56 88 ASP A N 1
ATOM 699 C CA . ASP A 1 88 ? -18.706 -9.267 29.385 1.00 98.56 88 ASP A CA 1
ATOM 700 C C . ASP A 1 88 ? -17.440 -9.650 30.169 1.00 98.56 88 ASP A C 1
ATOM 702 O O . ASP A 1 88 ? -17.245 -10.815 30.524 1.00 98.56 88 ASP A O 1
ATOM 706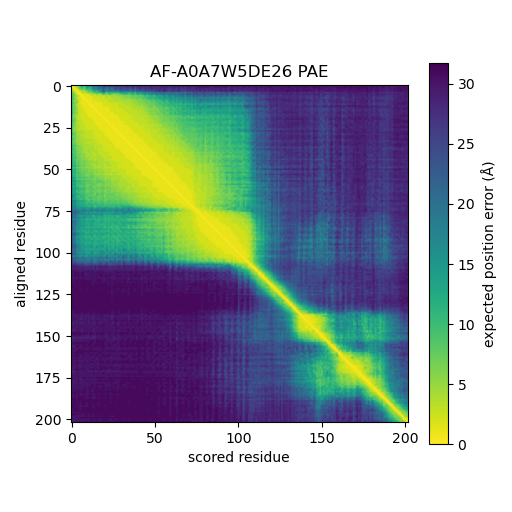 N N . ALA A 1 89 ? -16.608 -8.663 30.518 1.00 98.38 89 ALA A N 1
ATOM 707 C CA . ALA A 1 89 ? -15.402 -8.882 31.314 1.00 98.38 89 ALA A CA 1
ATOM 708 C C . ALA A 1 89 ? -15.712 -9.409 32.726 1.00 98.38 89 ALA A C 1
ATOM 710 O O . ALA A 1 89 ? -15.033 -10.312 33.220 1.00 98.38 89 ALA A O 1
ATOM 711 N N . LEU A 1 90 ? -16.747 -8.874 33.381 1.00 98.56 90 LEU A N 1
ATOM 712 C CA . LEU A 1 90 ? -17.176 -9.339 34.701 1.00 98.56 90 LEU A CA 1
ATOM 713 C C . LEU A 1 90 ? -17.740 -10.757 34.642 1.00 98.56 90 LEU A C 1
ATOM 715 O O . LEU A 1 90 ? -17.401 -11.576 35.494 1.00 98.56 90 LEU A O 1
ATOM 719 N N . LEU A 1 91 ? -18.550 -11.073 33.631 1.00 98.69 91 LEU A N 1
ATOM 720 C CA . LEU A 1 91 ? -19.066 -12.425 33.424 1.00 98.69 91 LEU A CA 1
ATOM 721 C C . LEU A 1 91 ? -17.926 -13.422 33.205 1.00 98.69 91 LEU A C 1
ATOM 723 O O . LEU A 1 91 ? -17.914 -14.476 33.841 1.00 98.69 91 LEU A O 1
ATOM 727 N N . ALA A 1 92 ? -16.934 -13.071 32.383 1.00 98.38 92 ALA A N 1
ATOM 728 C CA . ALA A 1 92 ? -15.744 -13.893 32.185 1.00 98.38 92 ALA A CA 1
ATOM 729 C C . ALA A 1 92 ? -14.970 -14.102 33.498 1.00 98.38 92 ALA A C 1
ATOM 731 O O . ALA A 1 92 ? -14.575 -15.227 33.810 1.00 98.38 92 ALA A O 1
ATOM 732 N N . ARG A 1 93 ? -14.812 -13.051 34.315 1.00 98.44 93 ARG A N 1
ATOM 733 C CA . ARG A 1 93 ? -14.139 -13.155 35.618 1.00 98.44 93 ARG A CA 1
ATOM 734 C C . ARG A 1 93 ? -14.910 -14.027 36.601 1.00 98.44 93 ARG A C 1
ATOM 736 O O . ARG A 1 93 ? -14.294 -14.831 37.290 1.00 98.44 93 ARG A O 1
ATOM 743 N N . ILE A 1 94 ? -16.233 -13.899 36.660 1.00 98.56 94 ILE A N 1
ATOM 744 C CA . ILE A 1 94 ? -17.082 -14.746 37.507 1.00 98.56 94 ILE A CA 1
ATOM 745 C C . ILE A 1 94 ? -16.952 -16.206 37.076 1.00 98.56 94 ILE A C 1
ATOM 747 O O . ILE A 1 94 ? -16.763 -17.071 37.924 1.00 98.56 94 ILE A O 1
ATOM 751 N N . GLN A 1 95 ? -17.004 -16.490 35.774 1.00 98.31 95 GLN A N 1
ATOM 752 C CA . GLN A 1 95 ? -16.794 -17.845 35.262 1.00 98.31 95 GLN A CA 1
ATOM 753 C C . GLN A 1 95 ? -15.430 -18.401 35.658 1.00 98.31 95 GLN A C 1
ATOM 755 O O . GLN A 1 95 ? -15.356 -19.550 36.088 1.00 98.31 95 GLN A O 1
ATOM 760 N N . GLU A 1 96 ? -14.378 -17.592 35.567 1.00 98.19 96 GLU A N 1
ATOM 761 C CA . GLU A 1 96 ? -13.045 -18.010 35.984 1.00 98.19 96 GLU A CA 1
ATOM 762 C C . GLU A 1 96 ? -12.982 -18.296 37.480 1.00 98.19 96 GLU A C 1
ATOM 764 O O . GLU A 1 96 ? -12.588 -19.384 37.874 1.00 98.19 96 GLU A O 1
ATOM 769 N N . LEU A 1 97 ? -13.494 -17.393 38.314 1.00 97.50 97 LEU A N 1
ATOM 770 C CA . LEU A 1 97 ? -13.561 -17.599 39.760 1.00 97.50 97 LEU A CA 1
ATOM 771 C C . LEU A 1 97 ? -14.406 -18.824 40.139 1.00 97.50 97 LEU A C 1
ATOM 773 O O . LEU A 1 97 ? -14.084 -19.527 41.092 1.00 97.50 97 LEU A O 1
ATOM 777 N N . MET A 1 98 ? -15.476 -19.121 39.399 1.00 96.88 98 MET A N 1
ATOM 778 C CA . MET A 1 98 ? -16.269 -20.335 39.610 1.00 96.88 98 MET A CA 1
ATOM 779 C C . MET A 1 98 ? -15.476 -21.597 39.263 1.00 96.88 98 MET A C 1
ATOM 781 O O . MET A 1 98 ? -15.533 -22.571 40.015 1.00 96.88 98 MET A O 1
ATOM 785 N N . ARG A 1 99 ? -14.713 -21.592 38.161 1.00 96.69 99 ARG A N 1
ATOM 786 C CA . ARG A 1 99 ? -13.787 -22.690 37.827 1.00 96.69 99 ARG A CA 1
ATOM 787 C C . ARG A 1 99 ? -12.690 -22.810 38.878 1.00 96.69 99 ARG A C 1
ATOM 789 O O . ARG A 1 99 ? -12.354 -23.921 39.287 1.00 96.69 99 ARG A O 1
ATOM 796 N N . GLU A 1 100 ? -12.180 -21.677 39.350 1.00 94.56 100 GLU A N 1
ATOM 797 C CA . GLU A 1 100 ? -11.174 -21.611 40.395 1.00 94.56 100 GLU A CA 1
ATOM 798 C C . GLU A 1 100 ? -11.700 -22.255 41.697 1.00 94.56 100 GLU A C 1
ATOM 800 O O . GLU A 1 100 ? -11.127 -23.180 42.268 1.00 94.56 100 GLU A O 1
ATOM 805 N N . ARG A 1 101 ? -12.892 -21.855 42.128 1.00 96.06 101 ARG A N 1
ATOM 806 C CA . ARG A 1 101 ? -13.543 -22.439 43.302 1.00 96.06 101 ARG A CA 1
ATOM 807 C C . ARG A 1 101 ? -13.759 -23.945 43.154 1.00 96.06 101 ARG A C 1
ATOM 809 O O . ARG A 1 101 ? -13.489 -24.697 44.085 1.00 96.06 101 ARG A O 1
ATOM 816 N N . LEU A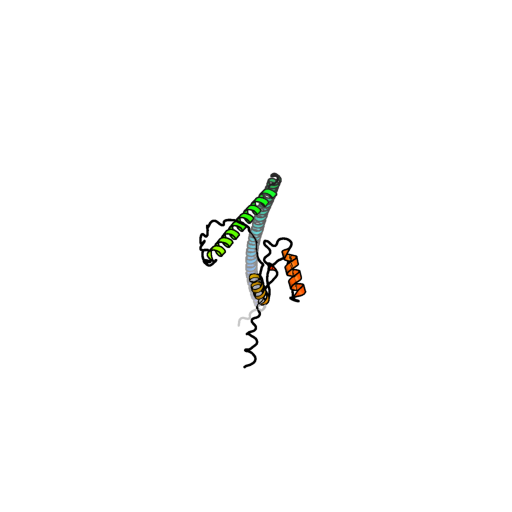 1 102 ? -14.237 -24.388 41.991 1.00 93.19 102 LEU A N 1
ATOM 817 C CA . LEU A 1 102 ? -14.498 -25.803 41.724 1.00 93.19 102 LEU A CA 1
ATOM 818 C C . LEU A 1 102 ? -13.218 -26.644 41.704 1.00 93.19 102 LEU A C 1
ATOM 820 O O . LEU A 1 102 ? -13.269 -27.798 42.130 1.00 93.19 102 LEU A O 1
ATOM 824 N N . HIS A 1 103 ? -12.085 -26.122 41.218 1.00 91.88 103 HIS A N 1
ATOM 825 C CA . HIS A 1 103 ? -10.839 -26.896 41.257 1.00 91.88 103 HIS A CA 1
ATOM 826 C C . HIS A 1 103 ? -10.313 -27.034 42.684 1.00 91.88 103 HIS A C 1
ATOM 828 O O . HIS A 1 103 ? -9.897 -28.131 43.047 1.00 91.88 103 HIS A O 1
ATOM 834 N N . TRP A 1 104 ? -10.377 -25.975 43.502 1.00 84.81 104 TRP A N 1
ATOM 835 C CA . TRP A 1 104 ? -9.984 -26.066 44.908 1.00 84.81 104 TRP A CA 1
ATOM 836 C C . TRP A 1 104 ? -10.907 -27.011 45.679 1.00 84.81 104 TRP A C 1
ATOM 838 O O . TRP A 1 104 ? -10.409 -27.876 46.384 1.00 84.81 104 TRP A O 1
ATOM 848 N N . GLN A 1 105 ? -12.227 -26.953 45.459 1.00 85.50 105 GLN A N 1
ATOM 849 C CA . GLN A 1 105 ? -13.181 -27.891 46.071 1.00 85.50 105 GLN A CA 1
ATOM 850 C C . GLN A 1 105 ? -12.918 -29.354 45.702 1.00 85.50 105 GLN A C 1
ATOM 852 O O . GLN A 1 105 ? -13.039 -30.225 46.554 1.00 85.50 105 GLN A O 1
ATOM 857 N N . ARG A 1 106 ? -12.553 -29.643 44.446 1.00 78.00 106 ARG A N 1
ATOM 858 C CA . ARG A 1 106 ? -12.190 -31.009 44.027 1.00 78.00 106 ARG A CA 1
ATOM 859 C C . ARG A 1 106 ? -10.845 -31.468 44.586 1.00 78.00 106 ARG A C 1
ATOM 861 O O . ARG A 1 106 ? -10.615 -32.669 44.671 1.00 78.00 106 ARG A O 1
ATOM 868 N N . ARG A 1 107 ? -9.939 -30.529 44.872 1.00 75.06 107 ARG A N 1
ATOM 869 C CA . ARG A 1 107 ? -8.580 -30.797 45.356 1.00 75.06 107 ARG A CA 1
ATOM 870 C C . ARG A 1 107 ? -8.492 -30.820 46.879 1.00 75.06 107 ARG A C 1
ATOM 872 O O . ARG A 1 107 ? -7.534 -31.387 47.398 1.00 75.06 107 ARG A O 1
ATOM 879 N N . SER A 1 108 ? -9.467 -30.237 47.578 1.00 52.84 108 SER A N 1
ATOM 880 C CA . SER A 1 108 ? -9.651 -30.464 49.005 1.00 52.84 108 SER A CA 1
ATOM 881 C C . SER A 1 108 ? -9.698 -31.974 49.242 1.00 52.84 108 SER A C 1
ATOM 883 O O . SER A 1 108 ? -10.511 -32.660 48.613 1.00 52.84 108 SER A O 1
ATOM 885 N N . PRO A 1 109 ? -8.827 -32.514 50.112 1.00 54.44 109 PRO A N 1
ATOM 886 C CA . PRO A 1 109 ? -8.972 -33.880 50.589 1.00 54.44 109 PRO A CA 1
ATOM 887 C C . PRO A 1 109 ? -10.390 -34.066 51.148 1.00 54.44 109 PRO A C 1
ATOM 889 O O . PRO A 1 109 ? -10.993 -33.079 51.581 1.00 54.44 109 PRO A O 1
ATOM 892 N N . PRO A 1 110 ? -10.938 -35.292 51.194 1.00 50.38 110 PRO A N 1
ATOM 893 C CA . PRO A 1 110 ? -12.073 -35.560 52.062 1.00 50.38 110 PRO A CA 1
ATOM 894 C C . PRO A 1 110 ? -11.609 -35.332 53.507 1.00 50.38 110 PRO A C 1
ATOM 896 O O . PRO A 1 110 ? -11.101 -36.236 54.166 1.00 50.38 110 PRO A O 1
ATOM 899 N N . GLU A 1 111 ? -11.720 -34.096 53.982 1.00 47.94 111 GLU A N 1
ATOM 900 C CA . GLU A 1 111 ? -11.650 -33.787 55.398 1.00 47.94 111 GLU A CA 1
ATOM 901 C C . GLU A 1 111 ? -12.783 -34.583 56.044 1.00 47.94 111 GLU A C 1
ATOM 903 O O . GLU A 1 111 ? -13.911 -34.595 55.537 1.00 47.94 111 GLU A O 1
ATOM 908 N N . HIS A 1 112 ? -12.439 -35.374 57.059 1.00 48.75 112 HIS A N 1
ATOM 909 C CA . HIS A 1 112 ? -13.344 -36.308 57.708 1.00 48.75 112 HIS A CA 1
ATOM 910 C C . HIS A 1 112 ? -14.693 -35.643 57.955 1.00 48.75 112 HIS A C 1
ATOM 912 O O . HIS A 1 112 ? -14.765 -34.599 58.601 1.00 48.75 112 HIS A O 1
ATOM 918 N N . ALA A 1 113 ? -15.752 -36.243 57.400 1.00 38.66 113 ALA A N 1
ATOM 919 C CA . ALA A 1 113 ? -17.114 -35.829 57.678 1.00 38.66 113 ALA A CA 1
ATOM 920 C C . ALA A 1 113 ? -17.238 -35.636 59.195 1.00 38.66 113 ALA A C 1
ATOM 922 O O . ALA A 1 113 ? -16.880 -36.565 59.929 1.00 38.66 113 ALA A O 1
ATOM 923 N N . PRO A 1 114 ? -17.694 -34.471 59.690 1.00 42.72 114 PRO A N 1
ATOM 924 C CA . PRO A 1 114 ? -17.983 -34.367 61.101 1.00 42.72 114 PRO A CA 1
ATOM 925 C C . PRO A 1 114 ? -19.070 -35.405 61.356 1.00 42.72 114 PRO A C 1
ATOM 927 O O . PRO A 1 114 ? -20.179 -35.315 60.824 1.00 42.72 114 PRO A O 1
ATOM 930 N N . VAL A 1 115 ? -18.734 -36.438 62.124 1.00 45.97 115 VAL A N 1
ATOM 931 C CA . VAL A 1 115 ? -19.746 -37.247 62.781 1.00 45.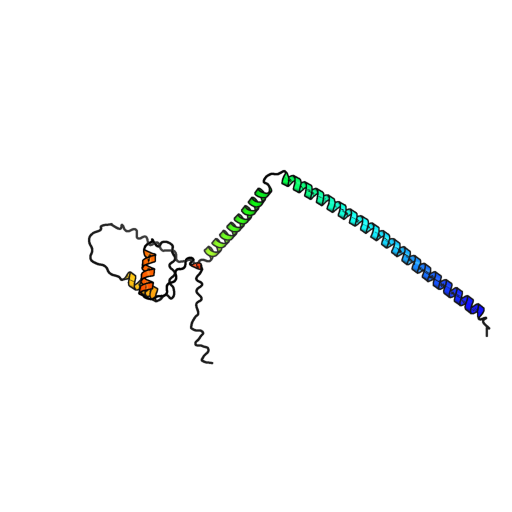97 115 VAL A CA 1
ATOM 932 C C . VAL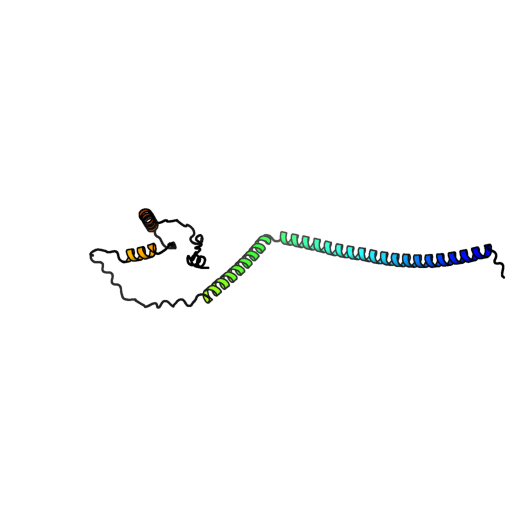 A 1 115 ? -20.433 -36.267 63.714 1.00 45.97 115 VAL A C 1
ATOM 934 O O . VAL A 1 115 ? -19.928 -35.942 64.786 1.00 45.97 115 VAL A O 1
ATOM 937 N N . VAL A 1 116 ? -21.556 -35.718 63.261 1.00 45.25 116 VAL A N 1
ATOM 938 C CA . VAL A 1 116 ? -22.489 -35.022 64.132 1.00 45.25 116 VAL A CA 1
ATOM 939 C C . VAL A 1 11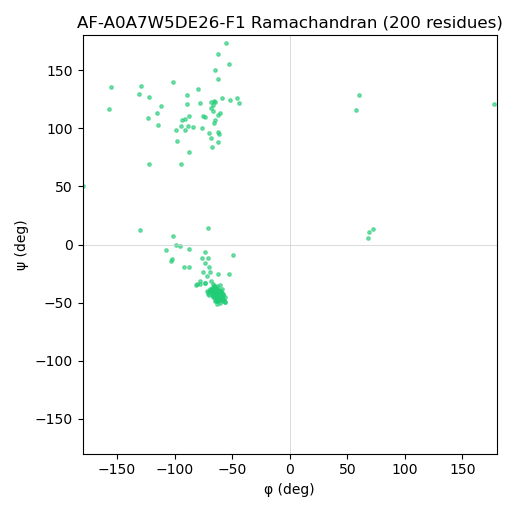6 ? -23.074 -36.111 65.023 1.00 45.25 116 VAL A C 1
ATOM 941 O O . VAL A 1 116 ? -24.114 -36.694 64.723 1.00 45.25 116 VAL A O 1
ATOM 944 N N . THR A 1 117 ? -22.360 -36.449 66.095 1.00 39.75 117 THR A N 1
ATOM 945 C CA . THR A 1 117 ? -22.932 -37.217 67.193 1.00 39.75 117 THR A CA 1
ATOM 946 C C . THR A 1 117 ? -23.982 -36.311 67.805 1.00 39.75 117 THR A C 1
ATOM 948 O O . THR A 1 117 ? -23.672 -35.316 68.456 1.00 39.75 117 THR A O 1
ATOM 951 N N . ALA A 1 118 ? -25.243 -36.615 67.525 1.00 43.81 118 ALA A N 1
ATOM 952 C CA . ALA A 1 118 ? -26.370 -35.940 68.130 1.00 43.81 118 ALA A CA 1
ATOM 953 C C . ALA A 1 118 ? -26.332 -36.154 69.653 1.00 43.81 118 ALA A C 1
ATOM 955 O O . ALA A 1 118 ? -26.849 -37.146 70.154 1.00 43.81 118 ALA A O 1
ATOM 956 N N . MET A 1 119 ? -25.760 -35.211 70.401 1.00 34.56 119 MET A N 1
ATOM 957 C CA . MET A 1 119 ? -26.094 -35.018 71.813 1.00 34.56 119 MET A CA 1
ATOM 958 C C . MET A 1 119 ? -27.171 -33.938 71.919 1.00 34.56 119 MET A C 1
ATOM 960 O O . MET A 1 119 ? -26.937 -32.836 72.396 1.00 34.56 119 MET A O 1
ATOM 964 N N . HIS A 1 120 ? -28.379 -34.274 71.460 1.00 41.00 120 HIS A N 1
ATOM 965 C CA . HIS A 1 120 ? -29.595 -33.650 71.978 1.00 41.00 120 HIS A CA 1
ATOM 966 C C . HIS A 1 120 ? -30.034 -34.457 73.206 1.00 41.00 120 HIS A C 1
ATOM 968 O O . HIS A 1 120 ? -30.901 -35.323 73.119 1.00 41.00 120 HIS A O 1
ATOM 974 N N . GLY A 1 121 ? -29.384 -34.202 74.340 1.00 40.75 121 GLY A N 1
ATOM 975 C CA . GLY A 1 121 ? -29.942 -34.481 75.662 1.00 40.75 121 GLY A CA 1
ATOM 976 C C . GLY A 1 121 ? -30.461 -33.163 76.246 1.00 40.75 121 GLY A C 1
ATOM 977 O O . GLY A 1 121 ? -29.820 -32.135 76.022 1.00 40.75 121 GLY A O 1
ATOM 978 N N . PRO A 1 122 ? -31.615 -33.137 76.934 1.00 40.94 122 PRO A N 1
ATOM 979 C CA . PRO A 1 122 ? -32.176 -31.896 77.455 1.00 40.94 122 PRO A CA 1
ATOM 980 C C . PRO A 1 122 ? -31.248 -31.348 78.544 1.00 40.94 122 PRO A C 1
ATOM 982 O O . PRO A 1 122 ? -31.066 -31.984 79.580 1.00 40.94 122 PRO A O 1
ATOM 985 N N . VAL A 1 123 ? -30.640 -30.185 78.304 1.00 44.00 123 VAL A N 1
ATOM 986 C CA . VAL A 1 123 ? -29.870 -29.481 79.334 1.00 44.00 123 VAL A CA 1
ATOM 987 C C . VAL A 1 123 ? -30.858 -28.672 80.165 1.00 44.00 123 VAL A C 1
ATOM 989 O O . VAL A 1 123 ? -31.349 -27.629 79.736 1.00 44.00 123 VAL A O 1
ATOM 992 N N . ASP A 1 124 ? -31.191 -29.218 81.329 1.00 34.91 124 ASP A N 1
ATOM 993 C CA . ASP A 1 124 ? -31.949 -28.551 82.380 1.00 34.91 124 ASP A CA 1
ATOM 994 C C . ASP A 1 124 ? -31.091 -27.432 82.992 1.00 34.91 124 ASP A C 1
ATOM 996 O O . ASP A 1 124 ? -29.970 -27.668 83.448 1.00 34.91 124 ASP A O 1
ATOM 1000 N N . VAL A 1 125 ? -31.590 -26.195 82.956 1.00 47.41 125 VAL A N 1
ATOM 1001 C CA . VAL A 1 125 ? -30.902 -25.027 83.516 1.00 47.41 125 VAL A CA 1
ATOM 1002 C C . VAL A 1 125 ? -31.471 -24.762 84.902 1.00 47.41 125 VAL A C 1
ATOM 1004 O O . VAL A 1 125 ? -32.387 -23.959 85.077 1.00 47.41 125 VAL A O 1
ATOM 1007 N N . THR A 1 126 ? -30.877 -25.393 85.912 1.00 36.66 126 THR A N 1
ATOM 1008 C CA . THR A 1 126 ? -31.028 -24.967 87.306 1.00 36.66 126 THR A CA 1
ATOM 1009 C C . THR A 1 126 ? -29.691 -24.481 87.848 1.00 36.66 126 THR A C 1
ATOM 1011 O O . THR A 1 126 ? -28.818 -25.265 88.210 1.00 36.66 126 THR A O 1
ATOM 1014 N N . HIS A 1 127 ? -29.548 -23.159 87.933 1.00 42.16 127 HIS A N 1
ATOM 1015 C CA . HIS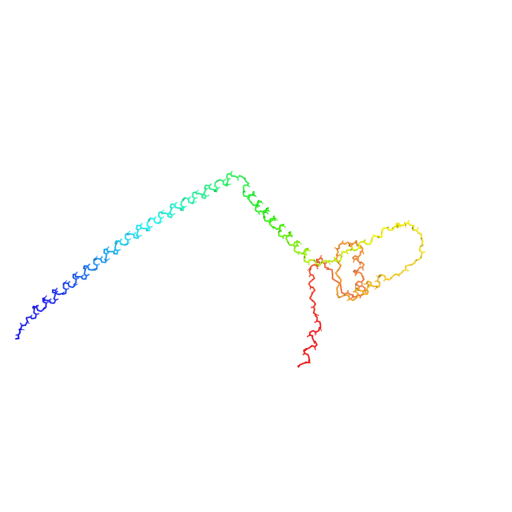 A 1 127 ? -28.533 -22.506 88.754 1.00 42.16 127 HIS A CA 1
ATOM 1016 C C . HIS A 1 127 ? -28.827 -22.763 90.239 1.00 42.16 127 HIS A C 1
ATOM 1018 O O . HIS A 1 127 ? -29.848 -22.285 90.743 1.00 42.16 127 HIS A O 1
ATOM 1024 N N . ARG A 1 128 ? -27.907 -23.407 90.973 1.00 32.56 128 ARG A N 1
ATOM 1025 C CA . ARG A 1 128 ? -27.733 -23.123 92.407 1.00 32.56 128 ARG A CA 1
ATOM 1026 C C . ARG A 1 128 ? -26.341 -23.491 92.947 1.00 32.56 128 ARG A C 1
ATOM 1028 O O . ARG A 1 128 ? -26.015 -24.662 93.035 1.00 32.56 128 ARG A O 1
ATOM 1035 N N . ALA A 1 129 ? -25.648 -22.435 93.388 1.00 36.94 129 ALA A N 1
ATOM 1036 C CA . ALA A 1 129 ? -24.613 -22.325 94.428 1.00 36.94 129 ALA A CA 1
ATOM 1037 C C . ALA A 1 129 ? -23.326 -23.177 94.320 1.00 36.94 129 ALA A C 1
ATOM 1039 O O . ALA A 1 129 ? -23.349 -24.396 94.429 1.00 36.94 129 ALA A O 1
ATOM 1040 N N . GLU A 1 130 ? -22.213 -22.451 94.175 1.00 41.00 130 GLU A N 1
ATOM 1041 C CA . GLU A 1 130 ? -20.806 -22.860 94.030 1.00 41.00 130 GLU A CA 1
ATOM 1042 C C . GLU A 1 130 ? -20.232 -23.634 95.239 1.00 41.00 130 GLU A C 1
ATOM 1044 O O . GLU A 1 130 ? -20.778 -23.566 96.345 1.00 41.00 130 GLU A O 1
ATOM 1049 N N . PRO A 1 131 ? -19.089 -24.315 95.042 1.00 39.66 131 PRO A N 1
ATOM 1050 C CA . PRO A 1 131 ? -17.845 -23.663 95.450 1.00 39.66 131 PRO A CA 1
ATOM 1051 C C . PRO A 1 131 ? -16.787 -23.661 94.335 1.00 39.66 131 PRO A C 1
ATOM 1053 O O . PRO A 1 131 ? -16.590 -24.668 93.672 1.00 39.66 131 PRO A O 1
ATOM 1056 N N . GLU A 1 132 ? -16.144 -22.500 94.186 1.00 35.72 132 GLU A N 1
ATOM 1057 C CA . GLU A 1 132 ? -14.703 -22.293 93.966 1.00 35.72 132 GLU A CA 1
ATOM 1058 C C . GLU A 1 132 ? -14.059 -22.918 92.702 1.00 35.72 132 GLU A C 1
ATOM 1060 O O . GLU A 1 132 ? -14.216 -24.086 92.375 1.00 35.72 132 GLU A O 1
ATOM 1065 N N . ALA A 1 133 ? -13.344 -22.068 91.955 1.00 48.34 133 ALA A N 1
ATOM 1066 C CA . ALA A 1 133 ? -12.680 -22.335 90.676 1.00 48.34 133 ALA A CA 1
ATOM 1067 C C . ALA A 1 133 ? -11.681 -23.528 90.744 1.00 48.34 133 ALA A C 1
ATOM 1069 O O . ALA A 1 133 ? -11.417 -24.051 91.818 1.00 48.34 133 ALA A O 1
ATOM 1070 N N . GLU A 1 134 ? -11.064 -24.011 89.654 1.00 40.91 134 GLU A N 1
ATOM 1071 C CA . GLU A 1 134 ? -9.729 -23.491 89.299 1.00 40.91 134 GLU A CA 1
ATOM 1072 C C . GLU A 1 134 ? -9.075 -24.178 88.055 1.00 40.91 134 GLU A C 1
ATOM 1074 O O . GLU A 1 134 ? -8.812 -25.372 88.034 1.00 40.91 134 GLU A O 1
ATOM 1079 N N . VAL A 1 135 ? -8.779 -23.357 87.031 1.00 50.16 135 VAL A N 1
ATOM 1080 C CA . VAL A 1 135 ? -7.485 -23.185 86.302 1.00 50.16 135 VAL A CA 1
ATOM 1081 C C . VAL A 1 135 ? -6.882 -24.274 85.378 1.00 50.16 135 VAL A C 1
ATOM 1083 O O . VAL A 1 135 ? -5.772 -24.063 84.898 1.00 50.16 135 VAL A O 1
ATOM 1086 N N . GLU A 1 136 ? -7.549 -25.362 84.993 1.00 49.06 136 GLU A N 1
ATOM 1087 C CA . GLU A 1 136 ? -6.852 -26.360 84.135 1.00 49.06 136 GLU A CA 1
ATOM 1088 C C . GLU A 1 136 ? -6.742 -25.970 82.635 1.00 49.06 136 GLU A C 1
ATOM 1090 O O . GLU A 1 136 ? -5.709 -26.172 82.006 1.00 49.06 136 GLU A O 1
ATOM 1095 N N . ASP A 1 137 ? -7.731 -25.267 82.074 1.00 58.66 137 ASP A N 1
ATOM 1096 C CA . ASP A 1 137 ? -7.770 -24.894 80.639 1.00 58.66 137 ASP A CA 1
ATOM 1097 C C . ASP A 1 137 ? -6.810 -23.736 80.272 1.00 58.66 137 ASP A C 1
ATOM 1099 O O . ASP A 1 137 ? -6.358 -23.576 79.138 1.00 58.66 137 ASP A O 1
ATOM 1103 N N . LEU A 1 138 ? -6.448 -22.904 81.255 1.00 54.97 138 LEU A N 1
ATOM 1104 C CA . LEU A 1 138 ? -5.577 -21.750 81.015 1.00 54.97 138 LEU A CA 1
ATOM 1105 C C . LEU A 1 138 ? -4.097 -22.143 80.967 1.00 54.97 138 LEU A C 1
ATOM 1107 O O . LEU A 1 138 ? -3.339 -21.559 80.195 1.00 54.97 138 LEU A O 1
ATOM 1111 N N . ALA A 1 139 ? -3.700 -23.124 81.781 1.00 64.31 139 ALA A N 1
ATOM 1112 C CA . ALA A 1 139 ? -2.320 -23.586 81.879 1.00 64.31 139 ALA A CA 1
ATOM 1113 C C . ALA A 1 139 ? -1.901 -24.380 80.633 1.00 64.31 139 ALA A C 1
ATOM 1115 O O . ALA A 1 139 ? -0.803 -24.177 80.110 1.00 64.31 139 ALA A O 1
ATOM 1116 N N . ASP A 1 140 ? -2.794 -25.217 80.107 1.00 61.91 140 ASP A N 1
ATOM 1117 C CA . ASP A 1 140 ? -2.555 -25.975 78.876 1.00 61.91 140 ASP A CA 1
ATOM 1118 C C . ASP A 1 140 ? -2.487 -25.056 77.655 1.00 61.91 140 ASP A C 1
ATOM 1120 O O . ASP A 1 140 ? -1.589 -25.182 76.812 1.00 61.91 140 ASP A O 1
ATOM 1124 N N . LEU A 1 141 ? -3.375 -24.059 77.598 1.00 64.25 141 LEU A N 1
ATOM 1125 C CA . LEU A 1 141 ? -3.313 -23.015 76.584 1.00 64.25 141 LEU A CA 1
ATOM 1126 C C . LEU A 1 141 ? -2.016 -22.208 76.707 1.00 64.25 141 LEU A C 1
ATOM 1128 O O . LEU A 1 141 ? -1.346 -21.972 75.706 1.00 64.25 141 LEU A O 1
ATOM 1132 N N . GLU A 1 142 ? -1.611 -21.820 77.916 1.00 66.44 142 GLU A N 1
ATOM 1133 C CA . GLU A 1 142 ? -0.357 -21.100 78.145 1.00 66.44 142 GLU A CA 1
ATOM 1134 C C . GLU A 1 142 ? 0.870 -21.931 77.743 1.00 66.44 142 GLU A C 1
ATOM 1136 O O . GLU A 1 142 ? 1.775 -21.400 77.098 1.00 66.44 142 GLU A O 1
ATOM 1141 N N . SER A 1 143 ? 0.876 -23.235 78.024 1.00 68.50 143 SER A N 1
ATOM 1142 C CA . SER A 1 143 ? 1.924 -24.170 77.598 1.00 68.50 143 SER A CA 1
ATOM 1143 C C . SER A 1 143 ? 2.008 -24.264 76.069 1.00 68.50 143 SER A C 1
ATOM 1145 O O . SER A 1 143 ? 3.087 -24.120 75.486 1.00 68.50 143 SER A O 1
ATOM 1147 N N . SER A 1 144 ? 0.858 -24.376 75.394 1.00 67.56 144 SER A N 1
ATOM 1148 C CA . SER A 1 144 ? 0.787 -24.340 73.930 1.00 67.56 144 SER A CA 1
ATOM 1149 C C . SER A 1 144 ? 1.243 -22.996 73.348 1.00 67.56 144 SER A C 1
ATOM 1151 O O . SER A 1 144 ? 1.854 -22.974 72.280 1.00 67.56 144 SER A O 1
ATOM 1153 N N . LEU A 1 145 ? 0.964 -21.875 74.023 1.00 65.75 145 LEU A N 1
ATOM 1154 C CA . LEU A 1 145 ? 1.405 -20.537 73.609 1.00 65.75 145 LEU A CA 1
ATOM 1155 C C . LEU A 1 145 ? 2.906 -20.324 73.843 1.00 65.75 145 LEU A C 1
ATOM 1157 O O . LEU A 1 145 ? 3.543 -19.600 73.084 1.00 65.75 145 LEU A O 1
ATOM 1161 N N . VAL A 1 146 ? 3.480 -20.920 74.892 1.00 66.62 146 VAL A N 1
ATOM 1162 C CA . VAL A 1 146 ? 4.927 -20.896 75.168 1.00 66.62 146 VAL A CA 1
ATOM 1163 C C . VAL A 1 146 ? 5.693 -21.717 74.133 1.00 66.62 146 VAL A C 1
ATOM 1165 O O . VAL A 1 146 ? 6.776 -21.305 73.726 1.00 66.62 146 VAL A O 1
ATOM 1168 N N . ALA A 1 147 ? 5.138 -22.851 73.702 1.00 68.31 147 ALA A N 1
ATOM 1169 C CA . ALA A 1 147 ? 5.756 -23.714 72.699 1.00 68.31 147 ALA A CA 1
ATOM 1170 C C . ALA A 1 147 ? 5.700 -23.142 71.268 1.00 68.31 147 ALA A C 1
ATOM 1172 O O . ALA A 1 147 ? 6.414 -23.622 70.390 1.00 68.31 147 ALA A O 1
ATOM 1173 N N . ALA A 1 148 ? 4.853 -22.142 71.013 1.00 65.94 148 ALA A N 1
ATOM 1174 C CA . ALA A 1 148 ? 4.706 -21.530 69.700 1.00 65.94 148 ALA A CA 1
ATOM 1175 C C . ALA A 1 148 ? 5.674 -20.348 69.505 1.00 65.94 148 ALA A C 1
ATOM 1177 O O . ALA A 1 148 ? 5.668 -19.395 70.281 1.00 65.94 148 ALA A O 1
ATOM 1178 N N . ASP A 1 149 ? 6.434 -20.351 68.404 1.00 55.38 149 ASP A N 1
ATOM 1179 C CA . ASP A 1 149 ? 7.299 -19.221 68.017 1.00 55.38 149 ASP A CA 1
ATOM 1180 C C . ASP A 1 149 ? 6.497 -17.977 67.575 1.00 55.38 149 ASP A C 1
ATOM 1182 O O . ASP A 1 149 ? 6.994 -16.850 67.620 1.00 55.38 149 ASP A O 1
ATOM 1186 N N . LEU A 1 150 ? 5.247 -18.173 67.133 1.00 58.31 150 LEU A N 1
ATOM 1187 C CA . LEU A 1 150 ? 4.305 -17.111 66.784 1.00 58.31 150 LEU A CA 1
ATOM 1188 C C . LEU A 1 150 ? 2.861 -17.606 66.919 1.00 58.31 150 LEU A C 1
ATOM 1190 O O . LEU A 1 150 ? 2.512 -18.672 66.414 1.00 58.31 150 LEU A O 1
ATOM 1194 N N . VAL A 1 151 ? 1.999 -16.784 67.519 1.00 60.94 151 VAL A N 1
ATOM 1195 C CA . VAL A 1 151 ? 0.560 -17.049 67.631 1.00 60.94 151 VAL A CA 1
ATOM 1196 C C . VAL A 1 151 ? -0.191 -15.993 66.832 1.00 60.94 151 VAL A C 1
ATOM 1198 O O . VAL A 1 151 ? -0.184 -14.812 67.179 1.00 60.94 151 VAL A O 1
ATOM 1201 N N . ILE A 1 152 ? -0.839 -16.411 65.746 1.00 59.09 152 ILE A N 1
ATOM 1202 C CA . ILE A 1 152 ? -1.676 -15.528 64.932 1.00 59.09 152 ILE A CA 1
ATOM 1203 C C . ILE A 1 152 ? -3.097 -15.597 65.481 1.00 59.09 152 ILE A C 1
ATOM 1205 O O . ILE A 1 152 ? -3.796 -16.593 65.312 1.00 59.09 152 ILE A O 1
ATOM 1209 N N . CYS A 1 153 ? -3.542 -14.524 66.132 1.00 56.84 153 CYS A N 1
ATOM 1210 C CA . CYS A 1 153 ? -4.943 -14.391 66.500 1.00 56.84 153 CYS A CA 1
ATOM 1211 C C . CYS A 1 153 ? -5.740 -14.011 65.247 1.00 56.84 153 CYS A C 1
ATOM 1213 O O . CYS A 1 153 ? -5.718 -12.861 64.810 1.00 56.84 153 CYS A O 1
ATOM 1215 N N . GLN A 1 154 ? -6.406 -14.993 64.642 1.00 51.47 154 GLN A N 1
ATOM 1216 C CA . GLN A 1 154 ? -7.298 -14.784 63.507 1.00 51.47 154 GLN A CA 1
ATOM 1217 C C . GLN A 1 154 ? -8.528 -14.014 64.011 1.00 51.47 154 GLN A C 1
ATOM 1219 O O . GLN A 1 154 ? -9.475 -14.588 64.547 1.00 51.47 154 GLN A O 1
ATOM 1224 N N . THR A 1 155 ? -8.499 -12.685 63.948 1.00 47.31 155 THR A N 1
ATOM 1225 C CA . THR A 1 155 ? -9.581 -11.852 64.476 1.00 47.31 155 THR A CA 1
ATOM 1226 C C . THR A 1 155 ? -10.827 -11.982 63.616 1.00 47.31 155 THR A C 1
ATOM 1228 O O . THR A 1 155 ? -11.023 -11.285 62.627 1.00 47.31 155 THR A O 1
ATOM 1231 N N . GLY A 1 156 ? -11.710 -12.869 64.061 1.00 48.84 156 GLY A N 1
ATOM 1232 C CA . GLY A 1 156 ? -13.073 -12.971 63.577 1.00 48.84 156 GLY A CA 1
ATOM 1233 C C . GLY A 1 156 ? -14.128 -13.006 64.676 1.00 48.84 156 GLY A C 1
ATOM 1234 O O . GLY A 1 156 ? -15.234 -13.378 64.330 1.00 48.84 156 GLY A O 1
ATOM 1235 N N . CYS A 1 157 ? -13.817 -12.692 65.951 1.00 51.09 157 CYS A N 1
ATOM 1236 C CA . CYS A 1 157 ? -14.785 -12.421 67.045 1.00 51.09 157 CYS A CA 1
ATOM 1237 C C . CYS A 1 157 ? -14.105 -12.078 68.403 1.00 51.09 157 CYS A C 1
ATOM 1239 O O . CYS A 1 157 ? -14.445 -12.646 69.439 1.00 51.09 157 CYS A O 1
ATOM 1241 N N . LEU A 1 158 ? -13.146 -11.142 68.456 1.00 46.44 158 LEU A N 1
ATOM 1242 C CA . LEU A 1 158 ? -12.708 -10.600 69.755 1.00 46.44 158 LEU A CA 1
ATOM 1243 C C . LEU A 1 158 ? -13.598 -9.415 70.143 1.00 46.44 158 LEU A C 1
ATOM 1245 O O . LEU A 1 158 ? -13.530 -8.349 69.535 1.00 46.44 158 LEU A O 1
ATOM 1249 N N . SER A 1 159 ? -14.425 -9.590 71.174 1.00 47.78 159 SER A N 1
ATOM 1250 C CA . SER A 1 159 ? -15.087 -8.464 71.832 1.00 47.78 159 SER A CA 1
ATOM 1251 C C . SER A 1 159 ? -14.036 -7.565 72.503 1.00 47.78 159 SER A C 1
ATOM 1253 O O . SER A 1 159 ? -12.968 -8.018 72.922 1.00 47.78 159 SER A O 1
ATOM 1255 N N . HIS A 1 160 ? -14.341 -6.269 72.584 1.00 51.22 160 HIS A N 1
ATOM 1256 C CA . HIS A 1 160 ? -13.449 -5.136 72.889 1.00 51.22 160 HIS A CA 1
ATOM 1257 C C . HIS A 1 160 ? -12.532 -5.259 74.140 1.00 51.22 160 HIS A C 1
ATOM 1259 O O . HIS A 1 160 ? -11.651 -4.424 74.329 1.00 51.22 160 HIS A O 1
ATOM 1265 N N . GLY A 1 161 ? -12.696 -6.276 74.999 1.00 53.56 161 GLY A N 1
ATOM 1266 C CA . GLY A 1 161 ? -11.908 -6.485 76.225 1.00 53.56 161 GLY A CA 1
ATOM 1267 C C . GLY A 1 161 ? -10.804 -7.554 76.165 1.00 53.56 161 GLY A C 1
ATOM 1268 O O . GLY A 1 161 ? -9.985 -7.614 77.083 1.00 53.56 161 GLY A O 1
ATOM 1269 N N . ALA A 1 162 ? -10.760 -8.407 75.136 1.00 53.78 162 ALA A N 1
ATOM 1270 C CA . ALA A 1 162 ? -9.761 -9.484 75.039 1.00 53.78 162 ALA A CA 1
ATOM 1271 C C . ALA A 1 162 ? -8.402 -8.988 74.515 1.00 53.78 162 ALA A C 1
ATOM 1273 O O . ALA A 1 162 ? -7.349 -9.431 74.971 1.00 53.78 162 ALA A O 1
ATOM 1274 N N . TYR A 1 163 ? -8.435 -7.998 73.622 1.00 58.47 163 TYR A N 1
ATOM 1275 C CA . TYR A 1 163 ? -7.254 -7.359 73.041 1.00 58.47 163 TYR A CA 1
ATOM 1276 C C . TYR A 1 163 ? -6.304 -6.788 74.109 1.00 58.47 163 TYR A C 1
ATOM 1278 O O . TYR A 1 163 ? -5.112 -7.093 74.121 1.00 58.47 163 TYR A O 1
ATOM 1286 N N . TRP A 1 164 ? -6.846 -6.024 75.063 1.00 56.53 164 TRP A N 1
ATOM 1287 C CA . TRP A 1 164 ? -6.053 -5.394 76.121 1.00 56.53 164 TRP A CA 1
ATOM 1288 C C . TRP A 1 164 ? -5.462 -6.404 77.110 1.00 56.53 164 TRP A C 1
ATOM 1290 O O . TRP A 1 164 ? -4.367 -6.184 77.619 1.00 56.53 164 TRP A O 1
ATOM 1300 N N . ARG A 1 165 ? -6.143 -7.533 77.352 1.00 59.06 165 ARG A N 1
ATOM 1301 C CA . ARG A 1 165 ? -5.666 -8.586 78.265 1.00 59.06 165 ARG A CA 1
ATOM 1302 C C . ARG A 1 165 ? -4.467 -9.350 77.708 1.00 59.06 165 ARG A C 1
ATOM 1304 O O . ARG A 1 165 ? -3.507 -9.576 78.436 1.00 59.06 165 ARG A O 1
ATOM 1311 N N . VAL A 1 166 ? -4.493 -9.699 76.423 1.00 61.03 166 VAL A N 1
ATOM 1312 C CA . VAL A 1 166 ? -3.366 -10.390 75.772 1.00 61.03 166 VAL A CA 1
ATOM 1313 C C . VAL A 1 166 ? -2.163 -9.452 75.640 1.00 61.03 166 VAL A C 1
ATOM 1315 O O . VAL A 1 166 ? -1.033 -9.855 75.911 1.00 61.03 166 VAL A O 1
ATOM 1318 N N . GLN A 1 167 ? -2.398 -8.175 75.319 1.00 59.75 167 GLN A N 1
ATOM 1319 C CA . GLN A 1 167 ? -1.335 -7.169 75.289 1.00 59.75 167 GLN A CA 1
ATOM 1320 C C . GLN A 1 167 ? -0.679 -6.971 76.668 1.00 59.75 167 GLN A C 1
ATOM 1322 O O . GLN A 1 167 ? 0.547 -6.869 76.749 1.00 59.75 167 GLN A O 1
ATOM 1327 N N . ASP A 1 168 ? -1.465 -6.938 77.750 1.00 63.28 168 ASP A N 1
ATOM 1328 C CA . ASP A 1 168 ? -0.947 -6.792 79.118 1.00 63.28 168 ASP A CA 1
ATOM 1329 C C . ASP A 1 168 ? -0.151 -8.031 79.569 1.00 63.28 168 ASP A C 1
ATOM 1331 O O . ASP A 1 168 ? 0.925 -7.895 80.154 1.00 63.28 168 ASP A O 1
ATOM 1335 N N . LEU A 1 169 ? -0.606 -9.241 79.218 1.00 63.47 169 LEU A N 1
ATOM 1336 C CA . LEU A 1 169 ? 0.105 -10.491 79.515 1.00 63.47 169 LEU A CA 1
ATOM 1337 C C . LEU A 1 169 ? 1.473 -10.555 78.816 1.00 63.47 169 LEU A C 1
ATOM 1339 O O . LEU A 1 169 ? 2.484 -10.827 79.468 1.00 63.47 169 LEU A O 1
ATOM 1343 N N . CYS A 1 170 ? 1.534 -10.250 77.515 1.00 65.00 170 CYS A N 1
ATOM 1344 C CA . CYS A 1 170 ? 2.799 -10.206 76.771 1.00 65.00 170 CYS A CA 1
ATOM 1345 C C . CYS A 1 170 ? 3.760 -9.162 77.357 1.00 65.00 170 CYS A C 1
ATOM 1347 O O . CYS A 1 170 ? 4.952 -9.427 77.518 1.00 65.00 170 CYS A O 1
ATOM 1349 N N . ARG A 1 171 ? 3.233 -7.992 77.748 1.00 64.25 171 ARG A N 1
ATOM 1350 C CA . ARG A 1 171 ? 4.027 -6.918 78.358 1.00 64.25 171 ARG A CA 1
ATOM 1351 C C . ARG A 1 171 ? 4.615 -7.317 79.713 1.00 64.25 171 ARG A C 1
ATOM 1353 O O . ARG A 1 171 ? 5.759 -6.968 79.988 1.00 64.25 171 ARG A O 1
ATOM 1360 N N . ARG A 1 172 ? 3.865 -8.040 80.550 1.00 58.44 172 ARG A N 1
ATOM 1361 C CA . ARG A 1 172 ? 4.323 -8.481 81.883 1.00 58.44 172 ARG A CA 1
ATOM 1362 C C . ARG A 1 172 ? 5.259 -9.687 81.838 1.00 58.44 172 ARG A C 1
ATOM 1364 O O . ARG A 1 172 ? 6.140 -9.791 82.682 1.00 58.44 172 ARG A O 1
ATOM 1371 N N . THR A 1 173 ? 5.089 -10.574 80.861 1.00 66.44 173 THR A N 1
ATOM 1372 C CA . THR A 1 173 ? 5.922 -11.783 80.697 1.00 66.44 173 THR A CA 1
ATOM 1373 C C . THR A 1 173 ? 7.184 -11.542 79.865 1.00 66.44 173 THR A C 1
ATOM 1375 O O . THR A 1 173 ? 8.008 -12.442 79.728 1.00 66.44 173 THR A O 1
ATOM 1378 N N . GLY A 1 174 ? 7.360 -10.334 79.313 1.00 58.09 174 GLY A N 1
ATOM 1379 C CA . GLY A 1 174 ? 8.542 -9.955 78.533 1.00 58.09 174 GLY A CA 1
ATOM 1380 C C . GLY A 1 174 ? 8.615 -10.604 77.147 1.00 58.09 174 GLY A C 1
ATOM 1381 O O . GLY A 1 174 ? 9.665 -10.560 76.508 1.00 58.09 174 GLY A O 1
ATOM 1382 N N . LYS A 1 175 ? 7.516 -11.201 76.669 1.00 61.28 175 LYS A N 1
ATOM 1383 C CA . LYS A 1 175 ? 7.444 -11.837 75.349 1.00 61.28 175 LYS A CA 1
ATOM 1384 C C . LYS A 1 175 ? 7.247 -10.776 74.259 1.00 61.28 175 LYS A C 1
ATOM 1386 O O . LYS A 1 175 ? 6.410 -9.882 74.392 1.00 61.28 175 LYS A O 1
ATOM 1391 N N . ALA A 1 176 ? 8.012 -10.871 73.169 1.00 58.28 176 ALA A N 1
ATOM 1392 C CA . ALA A 1 176 ? 7.916 -9.940 72.045 1.00 58.28 176 ALA A CA 1
ATOM 1393 C C . ALA A 1 176 ? 6.553 -10.076 71.340 1.00 58.28 176 ALA A C 1
ATOM 1395 O O . ALA A 1 176 ? 6.186 -11.159 70.898 1.00 58.28 176 ALA A O 1
ATOM 1396 N N . CYS A 1 177 ? 5.800 -8.979 71.232 1.00 63.66 177 CYS A N 1
ATOM 1397 C CA . CYS A 1 177 ? 4.458 -8.962 70.649 1.00 63.66 177 CYS A CA 1
ATOM 1398 C C . CYS A 1 177 ? 4.346 -7.823 69.628 1.00 63.66 177 CYS A C 1
ATOM 1400 O O . CYS A 1 177 ? 4.678 -6.679 69.942 1.00 63.66 177 CYS A O 1
ATOM 1402 N N . VAL A 1 178 ? 3.872 -8.128 68.416 1.00 64.31 178 VAL A N 1
ATOM 1403 C CA . VAL A 1 178 ? 3.666 -7.155 67.330 1.00 64.31 178 VAL A CA 1
ATOM 1404 C C . VAL A 1 178 ? 2.206 -7.200 66.899 1.00 64.31 178 VAL A C 1
ATOM 1406 O O . VAL A 1 178 ? 1.679 -8.262 66.581 1.00 64.31 178 VAL A O 1
ATOM 1409 N N . LEU A 1 179 ? 1.547 -6.040 66.888 1.00 61.50 179 LEU A N 1
ATOM 1410 C CA . LEU A 1 179 ? 0.194 -5.917 66.359 1.00 61.50 179 LEU A CA 1
ATOM 1411 C C . LEU A 1 179 ? 0.246 -5.875 64.833 1.00 61.50 179 LEU A C 1
ATOM 1413 O O . LEU A 1 179 ? 0.861 -4.976 64.261 1.00 61.50 179 LEU A O 1
ATOM 1417 N N . VAL A 1 180 ? -0.435 -6.812 64.183 1.00 60.97 180 VAL A N 1
ATOM 1418 C CA . VAL A 1 180 ? -0.497 -6.889 62.723 1.00 60.97 180 VAL A CA 1
ATOM 1419 C C . VAL A 1 180 ? -1.918 -6.565 62.275 1.00 60.97 180 VAL A C 1
ATOM 1421 O O . VAL A 1 180 ? -2.861 -7.241 62.676 1.00 60.97 180 VAL A O 1
ATOM 1424 N N . GLN A 1 181 ? -2.079 -5.502 61.482 1.00 52.75 181 GLN A N 1
ATOM 1425 C CA . GLN A 1 181 ? -3.393 -5.104 60.958 1.00 52.75 181 GLN A CA 1
ATOM 1426 C C . GLN A 1 181 ? -3.897 -6.032 59.846 1.00 52.75 181 GLN A C 1
ATOM 1428 O O . GLN A 1 181 ? -5.099 -6.256 59.755 1.00 52.75 181 GLN A O 1
ATOM 1433 N N . GLU A 1 182 ? -2.993 -6.587 59.034 1.00 57.66 182 GLU A N 1
ATOM 1434 C CA . GLU A 1 182 ? -3.316 -7.499 57.933 1.00 57.66 182 GLU A CA 1
ATOM 1435 C C . GLU A 1 182 ? -2.562 -8.825 58.117 1.00 57.66 182 GLU A C 1
ATOM 1437 O O . GLU A 1 182 ? -1.337 -8.857 57.968 1.00 57.66 182 GLU A O 1
ATOM 1442 N N . PRO A 1 183 ? -3.254 -9.927 58.455 1.00 55.44 183 PRO A N 1
ATOM 1443 C CA . PRO A 1 183 ? -2.605 -11.194 58.804 1.00 55.44 183 PRO A CA 1
ATOM 1444 C C . PRO A 1 183 ? -1.786 -11.789 57.646 1.00 55.44 183 PRO A C 1
ATOM 1446 O O . PRO A 1 183 ? -0.797 -12.481 57.884 1.00 55.44 183 PRO A O 1
ATOM 1449 N N . ASP A 1 184 ? -2.133 -11.447 56.403 1.00 54.84 184 ASP A N 1
ATOM 1450 C CA . ASP A 1 184 ? -1.474 -11.925 55.181 1.00 54.84 184 ASP A CA 1
ATOM 1451 C C . ASP A 1 184 ? -0.059 -11.342 54.974 1.00 54.84 184 ASP A C 1
ATOM 1453 O O . ASP A 1 184 ? 0.702 -11.824 54.130 1.00 54.84 184 ASP A O 1
ATOM 1457 N N . ALA A 1 185 ? 0.329 -10.320 55.748 1.00 58.28 185 ALA A N 1
ATOM 1458 C CA . ALA A 1 185 ? 1.651 -9.697 55.670 1.00 58.28 185 ALA A CA 1
ATOM 1459 C C . ALA A 1 185 ? 2.774 -10.537 56.319 1.00 58.28 185 ALA A C 1
ATOM 1461 O O . ALA A 1 185 ? 3.955 -10.247 56.110 1.00 58.28 185 ALA A O 1
ATOM 1462 N N . ILE A 1 186 ? 2.446 -11.588 57.083 1.00 57.94 186 ILE A N 1
ATOM 1463 C CA . ILE A 1 186 ? 3.443 -12.458 57.723 1.00 57.94 186 ILE A CA 1
ATOM 1464 C C . ILE A 1 186 ? 3.786 -13.635 56.793 1.00 57.94 186 ILE A C 1
ATOM 1466 O O . ILE A 1 186 ? 3.096 -14.651 56.765 1.00 57.94 186 ILE A O 1
ATOM 1470 N N . ARG A 1 187 ? 4.902 -13.547 56.056 1.00 57.34 187 ARG A N 1
ATOM 1471 C CA . ARG A 1 187 ? 5.506 -14.710 55.374 1.00 57.34 187 ARG A CA 1
ATOM 1472 C C . ARG A 1 187 ? 6.477 -15.422 56.318 1.00 57.34 187 ARG A C 1
ATOM 1474 O O . ARG A 1 187 ? 7.604 -14.970 56.497 1.00 57.34 187 ARG A O 1
ATOM 1481 N N . ILE A 1 188 ? 6.053 -16.538 56.906 1.00 54.75 188 ILE A N 1
ATOM 1482 C CA . ILE A 1 188 ? 6.912 -17.384 57.750 1.00 54.75 188 ILE A CA 1
ATOM 1483 C C . ILE A 1 188 ? 7.888 -18.157 56.847 1.00 54.75 188 ILE A C 1
ATOM 1485 O O . ILE A 1 188 ? 7.482 -19.066 56.126 1.00 54.75 188 ILE A O 1
ATOM 1489 N N . VAL A 1 189 ? 9.178 -17.812 56.884 1.00 43.72 189 VAL A N 1
ATOM 1490 C CA . VAL A 1 189 ? 10.254 -18.633 56.304 1.00 43.72 189 VAL A CA 1
ATOM 1491 C C . VAL A 1 189 ? 10.803 -19.525 57.418 1.00 43.72 189 VAL A C 1
ATOM 1493 O O . VAL A 1 189 ? 11.484 -19.038 58.317 1.00 43.72 189 VAL A O 1
ATOM 1496 N N . ARG A 1 190 ? 10.496 -20.827 57.385 1.00 44.41 190 ARG A N 1
ATOM 1497 C CA . ARG A 1 190 ? 11.162 -21.824 58.239 1.00 44.41 190 ARG A CA 1
ATOM 1498 C C . ARG A 1 190 ? 12.616 -21.974 57.777 1.00 44.41 190 ARG A C 1
ATOM 1500 O O . ARG A 1 190 ? 12.849 -22.368 56.640 1.00 44.41 190 ARG A O 1
ATOM 1507 N N . ILE A 1 191 ? 13.582 -21.655 58.638 1.00 44.38 191 ILE A N 1
ATOM 1508 C CA . ILE A 1 191 ? 14.974 -22.094 58.475 1.00 44.38 191 ILE A CA 1
ATOM 1509 C C . ILE A 1 191 ? 15.109 -23.373 59.297 1.00 44.38 191 ILE A C 1
ATOM 1511 O O . ILE A 1 191 ? 15.218 -23.305 60.522 1.00 44.38 191 ILE A O 1
ATOM 1515 N N . ASP A 1 192 ? 15.086 -24.530 58.637 1.00 39.16 192 ASP A N 1
ATOM 1516 C CA . ASP A 1 192 ? 15.448 -25.793 59.276 1.00 39.16 192 ASP A CA 1
ATOM 1517 C C . ASP A 1 192 ? 16.915 -25.714 59.721 1.00 39.16 192 ASP A C 1
ATOM 1519 O O . ASP A 1 192 ? 17.848 -25.665 58.915 1.00 39.16 192 ASP A O 1
ATOM 1523 N N . ARG A 1 193 ? 17.129 -25.686 61.040 1.00 51.97 193 ARG A N 1
ATOM 1524 C CA . ARG A 1 193 ? 18.454 -25.647 61.679 1.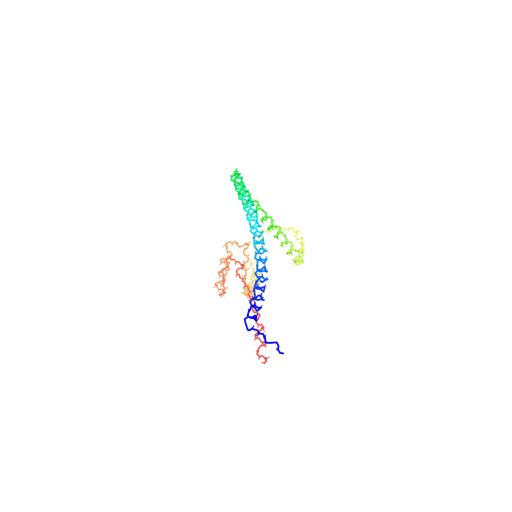00 51.97 193 ARG A CA 1
ATOM 1525 C C . ARG A 1 193 ? 19.243 -26.962 61.574 1.00 51.97 193 ARG A C 1
ATOM 1527 O O . ARG A 1 193 ? 20.259 -27.106 62.248 1.00 51.97 193 ARG A O 1
ATOM 1534 N N . GLU A 1 194 ? 18.836 -27.893 60.716 1.00 46.62 194 GLU A N 1
ATOM 1535 C CA . GLU A 1 194 ? 19.561 -29.150 60.475 1.00 46.62 194 GLU A CA 1
ATOM 1536 C C . GLU A 1 194 ? 20.644 -29.023 59.389 1.00 46.62 194 GLU A C 1
ATOM 1538 O O . GLU A 1 194 ? 21.633 -29.747 59.426 1.00 46.62 194 GLU A O 1
ATOM 1543 N N . SER A 1 195 ? 20.584 -28.005 58.519 1.00 41.84 195 SER A N 1
ATOM 1544 C CA . SER A 1 195 ? 21.580 -27.824 57.439 1.00 41.84 195 SER A CA 1
ATOM 1545 C C . SER A 1 195 ? 22.958 -27.314 57.911 1.00 41.84 195 SER A C 1
ATOM 1547 O O . SER A 1 195 ? 23.884 -27.213 57.112 1.00 41.84 195 SER A O 1
ATOM 1549 N N . ALA A 1 196 ? 23.113 -26.957 59.193 1.00 44.91 196 ALA A N 1
ATOM 1550 C CA . ALA A 1 196 ? 24.353 -26.396 59.748 1.00 44.91 196 ALA A CA 1
ATOM 1551 C C . ALA A 1 196 ? 25.235 -27.419 60.494 1.00 44.91 196 ALA A C 1
ATOM 1553 O O . ALA A 1 196 ? 26.292 -27.042 60.997 1.00 44.91 196 ALA A O 1
ATOM 1554 N N . ARG A 1 197 ? 24.826 -28.695 60.586 1.00 47.44 197 ARG A N 1
ATOM 1555 C CA . ARG A 1 197 ? 25.624 -29.752 61.244 1.00 47.44 197 ARG A CA 1
ATOM 1556 C C . ARG A 1 197 ? 26.347 -30.703 60.285 1.00 47.44 197 ARG A C 1
ATOM 1558 O O . ARG A 1 197 ? 27.287 -31.348 60.721 1.00 47.44 197 ARG A O 1
ATOM 1565 N N . GLU A 1 198 ? 26.010 -30.730 58.995 1.00 49.03 198 GLU A N 1
ATOM 1566 C CA . GLU A 1 198 ? 26.644 -31.646 58.022 1.00 49.03 198 GLU A CA 1
ATOM 1567 C C . GLU A 1 198 ? 27.820 -31.038 57.227 1.00 49.03 198 GLU A C 1
ATOM 1569 O O . GLU A 1 198 ? 28.452 -31.738 56.448 1.00 49.03 198 GLU A O 1
ATOM 1574 N N . GLN A 1 199 ? 28.174 -29.761 57.429 1.00 54.31 199 GLN A N 1
ATOM 1575 C CA . GLN A 1 199 ? 29.332 -29.126 56.761 1.00 54.31 199 GLN A CA 1
ATOM 1576 C C . GLN A 1 199 ? 30.591 -29.002 57.642 1.00 54.31 199 GLN A C 1
ATOM 1578 O O . GLN A 1 199 ? 31.549 -28.354 57.231 1.00 54.31 199 GLN A O 1
ATOM 1583 N N . HIS A 1 200 ? 30.613 -29.593 58.845 1.00 46.56 200 HIS A N 1
ATOM 1584 C CA . HIS A 1 200 ? 31.814 -29.622 59.702 1.00 46.56 200 HIS A CA 1
ATOM 1585 C C . HIS A 1 200 ? 32.491 -31.002 59.795 1.00 46.56 200 HIS A C 1
ATOM 1587 O O . HIS A 1 200 ? 33.570 -31.086 60.366 1.00 46.56 200 HIS A O 1
ATOM 1593 N N . ASP A 1 201 ? 31.908 -32.044 59.193 1.00 45.97 201 ASP A N 1
ATOM 1594 C CA . ASP A 1 201 ? 32.522 -33.373 59.051 1.00 45.97 201 ASP A CA 1
ATOM 1595 C C . ASP A 1 201 ? 32.605 -33.758 57.559 1.00 45.97 201 ASP A C 1
ATOM 1597 O O . ASP A 1 201 ? 31.886 -34.633 57.074 1.00 45.97 201 ASP A O 1
ATOM 1601 N N . ALA A 1 202 ? 33.474 -33.056 56.823 1.00 43.97 202 ALA A N 1
ATOM 1602 C CA . ALA A 1 202 ? 34.078 -33.490 55.558 1.00 43.97 202 ALA A CA 1
ATOM 1603 C C . ALA A 1 202 ? 35.428 -32.787 55.354 1.00 43.97 202 ALA A C 1
ATOM 1605 O O . ALA A 1 202 ? 35.455 -31.536 55.422 1.00 43.97 202 ALA A O 1
#

Sequence (202 aa):
MIDYDPVDQLIDEHLALVRHYGQVQMRCGDLVREQAAEIEKLRAQTIRLRAAVIVRDTALAWAQEYRASLEASIPGLPRRKALAQRVDALLARIQELMRERLHWQRRSPPEHAPVVTAMHGPVDVTHRAEPEAEVEDLADLESSLVAADLVICQTGCLSHGAYWRVQDLCRRTGKACVLVQEPDAIRIVRIDRESAREQHDA

Secondary structure (DSSP, 8-state):
-----HHHHHHHHHHHHHHHHHHHHHHHHHHHHHHHHHHHHHHHHHHHHHHHHHHHHHHHHHHHHHHHHHHHHSTTHHHHHHHHHHHHHHHHHHHHHHHHHHHHHHHS---------------------------HHHHHHHHHHHH-S------SS--TTHHHHHHHHHHHHT------S-GGG-------TTTTSTTS--

Mean predicted aligned error: 20.03 Å

pLDDT: mean 74.87, std 23.07, range [32.56, 98.88]